Protein 4G92 (pdb70)

Solvent-accessible surface area: 15459 Å² total; per-residue (Å²): 156,81,143,185,27,19,93,116,0,70,130,16,5,68,95,19,96,75,34,49,84,127,25,89,106,96,20,205,50,137,87,221,56,92,118,124,82,96,73,106,82,173,57,53,103,33,134,191,87,92,113,20,156,72,35,198,85,102,137,94,199,100,131,45,34,10,50,39,0,28,62,69,25,0,17,108,5,0,135,126,19,17,56,173,80,22,125,28,20,144,86,0,65,32,9,0,10,49,0,0,2,7,0,0,12,1,0,1,10,42,2,2,37,64,5,83,128,84,192,75,141,54,2,42,0,104,11,0,19,106,1,0,62,40,2,6,0,44,0,2,6,81,8,2,122,84,1,6,52,26,66,111,168,101,69,97,50,20,8,36,77,36,16,152,53,97,15,99,94,87,2,43,80,41,5,103,127,10,45,106,71,2,90,46,124,144,32,76,54,181,131,39,57,1,50,54,67,46,0,94,89,2,0,92,17,22,124,60,4,100,121,18,27,63,22,0,7,11,1,0,1,34,1,0,32,8,0,0,19,1,0,0,38,3,0,27,45,26,0,100,104,96,197,74,124,37,0,61,114,73,2,0,34,31,1,18,91,98,6,79,4,4,33,4,2,52,55,32,18,144

Radius of gyration: 19.2 Å; Cα contacts (8 Å, |Δi|>4): 308; chains: 3; bounding box: 51×52×49 Å

Organism: Emericella nidulans (NCBI:txid162425)

Structure (mmCIF, N/CA/C/O backbone):
data_4G92
#
_entry.id   4G92
#
_cell.length_a   57.040
_cell.length_b   72.890
_cell.length_c   145.890
_cell.angle_alpha   90.00
_cell.angle_beta   90.00
_cell.angle_gamma   90.00
#
_symmetry.space_group_name_H-M   'P 21 21 21'
#
loop_
_entity.id
_entity.type
_entity.pdbx_description
1 polymer 'HAPB protein'
2 polymer 'Transcription factor HapC (Eurofung)'
3 polymer HapE
4 polymer DNA
5 polymer DNA
6 non-polymer 'SULFATE ION'
7 water water
#
loop_
_atom_site.group_PDB
_atom_site.id
_atom_site.type_symbol
_atom_site.label_atom_id
_atom_site.label_alt_id
_atom_site.label_comp_id
_atom_site.label_asym_id
_atom_site.label_entity_id
_atom_site.label_seq_id
_atom_site.pdbx_PDB_ins_code
_atom_site.Cartn_x
_atom_site.Cartn_y
_atom_site.Cartn_z
_atom_site.occupancy
_atom_site.B_iso_or_equiv
_atom_site.auth_seq_id
_atom_site.auth_comp_id
_atom_site.auth_asym_id
_atom_site.auth_atom_id
_atom_site.pdbx_PDB_model_num
ATOM 1 N N . SER A 1 3 ? 57.027 -56.236 -49.662 1.00 48.06 232 SER A N 1
ATOM 2 C CA . SER A 1 3 ? 56.914 -56.243 -48.171 1.00 47.08 232 SER A CA 1
ATOM 3 C C . SER A 1 3 ? 58.045 -57.027 -47.490 1.00 45.45 232 SER A C 1
ATOM 4 O O . SER A 1 3 ? 58.322 -58.178 -47.859 1.00 39.66 232 SER A O 1
ATOM 7 N N . PRO A 1 4 ? 58.696 -56.403 -46.484 1.00 43.61 233 PRO A N 1
ATOM 8 C CA . PRO A 1 4 ? 59.853 -56.997 -45.818 1.00 43.06 233 PRO A CA 1
ATOM 9 C C . PRO A 1 4 ? 59.460 -58.005 -44.736 1.00 37.94 233 PRO A C 1
ATOM 10 O O . PRO A 1 4 ? 58.355 -57.933 -44.182 1.00 37.62 233 PRO A O 1
ATOM 14 N N . LEU A 1 5 ? 60.360 -58.938 -44.449 1.00 34.01 234 LEU A N 1
ATOM 15 C CA . LEU A 1 5 ? 60.137 -59.907 -43.380 1.00 32.37 234 LEU A CA 1
ATOM 16 C C . LEU A 1 5 ? 60.351 -59.252 -42.019 1.00 31.14 234 LEU A C 1
ATOM 17 O O . LEU A 1 5 ? 59.564 -59.457 -41.091 1.00 30.02 234 LEU A O 1
ATOM 22 N N . TYR A 1 6 ? 61.419 -58.463 -41.908 1.00 31.49 235 TYR A N 1
ATOM 23 C CA . TYR A 1 6 ? 61.738 -57.777 -40.664 1.00 32.40 235 TYR A CA 1
ATOM 24 C C . TYR A 1 6 ? 61.476 -56.283 -40.779 1.00 32.78 235 TYR A C 1
ATOM 25 O O . TYR A 1 6 ? 61.918 -55.636 -41.730 1.00 32.83 235 TYR A O 1
ATOM 34 N N . VAL A 1 7 ? 60.724 -55.762 -39.816 1.00 30.21 236 VAL A N 1
ATOM 35 C CA . VAL A 1 7 ? 60.508 -54.321 -39.664 1.00 30.11 236 VAL A CA 1
ATOM 36 C C . VAL A 1 7 ? 61.070 -53.899 -38.308 1.00 28.43 236 VAL A C 1
ATOM 37 O O . VAL A 1 7 ? 61.586 -54.735 -37.564 1.00 27.62 236 VAL A O 1
ATOM 41 N N . ASN A 1 8 ? 60.981 -52.608 -38.000 1.00 26.58 237 ASN A N 1
ATOM 42 C CA . ASN A 1 8 ? 61.376 -52.074 -36.698 1.00 26.79 237 ASN A CA 1
ATOM 43 C C . ASN A 1 8 ? 61.079 -53.063 -35.570 1.00 26.98 237 ASN A C 1
ATOM 44 O O . ASN A 1 8 ? 59.919 -53.315 -35.250 1.00 25.54 237 ASN A O 1
ATOM 49 N N . ALA A 1 9 ? 62.132 -53.616 -34.970 1.00 27.52 238 ALA A N 1
ATOM 50 C CA . ALA A 1 9 ? 61.980 -54.655 -33.946 1.00 28.14 238 ALA A CA 1
ATOM 51 C C . ALA A 1 9 ? 61.148 -54.222 -32.736 1.00 27.71 238 ALA A C 1
ATOM 52 O O . ALA A 1 9 ? 60.486 -55.048 -32.107 1.00 28.64 238 ALA A O 1
ATOM 54 N N . LYS A 1 10 ? 61.168 -52.928 -32.428 1.00 26.86 239 LYS A N 1
ATOM 55 C CA . LYS A 1 10 ? 60.394 -52.382 -31.310 1.00 26.98 239 LYS A CA 1
ATOM 56 C C . LYS A 1 10 ? 58.902 -52.310 -31.623 1.00 25.55 239 LYS A C 1
ATOM 57 O O . LYS A 1 10 ? 58.073 -52.225 -30.717 1.00 26.65 239 LYS A O 1
ATOM 63 N N . GLN A 1 11 ? 58.569 -52.360 -32.912 1.00 25.23 240 GLN A N 1
ATOM 64 C CA . GLN A 1 11 ? 57.199 -52.134 -33.367 1.00 24.19 240 GLN A CA 1
ATOM 65 C C . GLN A 1 11 ? 56.482 -53.392 -33.874 1.00 24.67 240 GLN A C 1
ATOM 66 O O . GLN A 1 11 ? 55.263 -53.442 -33.865 1.00 25.57 240 GLN A O 1
ATOM 72 N N . PHE A 1 12 ? 57.246 -54.395 -34.301 1.00 24.82 241 PHE A N 1
ATOM 73 C CA . PHE A 1 12 ? 56.704 -55.539 -35.040 1.00 24.68 241 PHE A CA 1
ATOM 74 C C . PHE A 1 12 ? 55.507 -56.225 -34.379 1.00 24.22 241 PHE A C 1
ATOM 75 O O . PHE A 1 12 ? 54.474 -56.404 -35.028 1.00 23.56 241 PHE A O 1
ATOM 83 N N . HIS A 1 13 ? 55.641 -56.602 -33.107 1.00 23.71 242 HIS A N 1
ATOM 84 C CA . HIS A 1 13 ? 54.574 -57.351 -32.420 1.00 26.88 242 HIS A CA 1
ATOM 85 C C . HIS A 1 13 ? 53.319 -56.530 -32.297 1.00 25.58 242 HIS A C 1
ATOM 86 O O . HIS A 1 13 ? 52.212 -57.043 -32.470 1.00 23.89 242 HIS A O 1
ATOM 93 N N . ARG A 1 14 ? 53.484 -55.239 -32.016 1.00 24.88 243 ARG A N 1
ATOM 94 C CA . ARG A 1 14 ? 52.342 -54.329 -31.910 1.00 22.55 243 ARG A CA 1
ATOM 95 C C . ARG A 1 14 ? 51.688 -54.065 -33.276 1.00 21.50 243 ARG A C 1
ATOM 96 O O . ARG A 1 14 ? 50.464 -53.917 -33.361 1.00 22.21 243 ARG A O 1
ATOM 104 N N . ILE A 1 15 ? 52.497 -54.021 -34.337 1.00 20.16 244 ILE A N 1
ATOM 105 C CA . ILE A 1 15 ? 51.974 -53.923 -35.710 1.00 20.38 244 ILE A CA 1
ATOM 106 C C . ILE A 1 15 ? 51.038 -55.103 -36.027 1.00 21.16 244 ILE A C 1
ATOM 107 O O . ILE A 1 15 ? 49.936 -54.911 -36.555 1.00 21.72 244 ILE A O 1
ATOM 112 N N . LEU A 1 16 ? 51.471 -56.314 -35.693 1.00 21.84 245 LEU A N 1
ATOM 113 C CA . LEU A 1 16 ? 50.646 -57.506 -35.917 1.00 20.20 245 LEU A CA 1
ATOM 114 C C . LEU A 1 16 ? 49.342 -57.438 -35.123 1.00 21.05 245 LEU A C 1
ATOM 115 O O . LEU A 1 16 ? 48.267 -57.737 -35.658 1.00 22.76 245 LEU A O 1
ATOM 120 N N . LYS A 1 17 ? 49.440 -57.054 -33.851 1.00 20.17 246 LYS A N 1
ATOM 121 C CA . LYS A 1 17 ? 48.262 -56.933 -32.987 1.00 21.44 246 LYS A CA 1
ATOM 122 C C . LYS A 1 17 ? 47.298 -55.880 -33.537 1.00 21.90 246 LYS A C 1
ATOM 123 O O . LYS A 1 17 ? 46.083 -56.089 -33.548 1.00 22.11 246 LYS A O 1
ATOM 129 N N . ARG A 1 18 ? 47.845 -54.771 -34.033 1.00 21.76 247 ARG A N 1
ATOM 130 C CA . ARG A 1 18 ? 47.021 -53.719 -34.647 1.00 20.36 247 ARG A CA 1
ATOM 131 C C . ARG A 1 18 ? 46.362 -54.144 -35.970 1.00 20.06 247 ARG A C 1
ATOM 132 O O . ARG A 1 18 ? 45.238 -53.727 -36.271 1.00 21.11 247 ARG A O 1
ATOM 140 N N . ARG A 1 19 ? 47.051 -54.961 -36.763 1.00 19.99 248 ARG A N 1
ATOM 141 C CA . ARG A 1 19 ? 46.422 -55.534 -37.957 1.00 20.95 248 ARG A CA 1
ATOM 142 C C . ARG A 1 19 ? 45.119 -56.274 -37.615 1.00 20.92 248 ARG A C 1
ATOM 143 O O . ARG A 1 19 ? 44.093 -56.057 -38.262 1.00 23.37 248 ARG A O 1
ATOM 151 N N . VAL A 1 20 ? 45.156 -57.117 -36.585 1.00 20.70 249 VAL A N 1
ATOM 152 C CA . VAL A 1 20 ? 43.951 -57.831 -36.129 1.00 22.85 249 VAL A CA 1
ATOM 153 C C . VAL A 1 20 ? 42.871 -56.862 -35.632 1.00 22.94 249 VAL A C 1
ATOM 154 O O . VAL A 1 20 ? 41.692 -56.996 -36.003 1.00 22.38 249 VAL A O 1
ATOM 158 N N . ALA A 1 21 ? 43.270 -55.875 -34.826 1.00 21.80 250 ALA A N 1
ATOM 159 C CA . ALA A 1 21 ? 42.305 -54.932 -34.267 1.00 18.65 250 ALA A CA 1
ATOM 160 C C . ALA A 1 21 ? 41.648 -54.099 -35.354 1.00 20.44 250 ALA A C 1
ATOM 161 O O . ALA A 1 21 ? 40.445 -53.842 -35.289 1.00 21.52 250 ALA A O 1
ATOM 163 N N . ARG A 1 22 ? 42.429 -53.680 -36.354 1.00 20.58 251 ARG A N 1
ATOM 164 C CA . ARG A 1 22 ? 41.887 -52.882 -37.457 1.00 22.29 251 ARG A CA 1
ATOM 165 C C . ARG A 1 22 ? 40.905 -53.676 -38.309 1.00 22.31 251 ARG A C 1
ATOM 166 O O . ARG A 1 22 ? 39.869 -53.146 -38.696 1.00 22.44 251 ARG A O 1
ATOM 174 N N . GLN A 1 23 ? 41.229 -54.942 -38.581 1.00 21.61 252 GLN A N 1
ATOM 175 C CA . GLN A 1 23 ? 40.336 -55.836 -39.324 1.00 23.48 252 GLN A CA 1
ATOM 176 C C . GLN A 1 23 ? 39.017 -56.027 -38.572 1.00 21.53 252 GLN A C 1
ATOM 177 O O . GLN A 1 23 ? 37.938 -55.956 -39.165 1.00 22.90 252 GLN A O 1
ATOM 183 N N . LYS A 1 24 ? 39.107 -56.247 -37.262 1.00 19.92 253 LYS A N 1
ATOM 184 C CA . LYS A 1 24 ? 37.907 -56.421 -36.450 1.00 19.29 253 LYS A CA 1
ATOM 185 C C . LYS A 1 24 ? 37.073 -55.145 -36.408 1.00 18.82 253 LYS A C 1
ATOM 186 O O . LYS A 1 24 ? 35.851 -55.200 -36.513 1.00 19.10 253 LYS A O 1
ATOM 192 N N . LEU A 1 25 ? 37.727 -53.992 -36.283 1.00 18.43 254 LEU A N 1
ATOM 193 C CA . LEU A 1 25 ? 36.984 -52.738 -36.222 1.00 17.50 254 LEU A CA 1
ATOM 194 C C . LEU A 1 25 ? 36.272 -52.433 -37.541 1.00 19.32 254 LEU A C 1
ATOM 195 O O . LEU A 1 25 ? 35.128 -51.972 -37.532 1.00 20.68 254 LEU A O 1
ATOM 200 N N . GLU A 1 26 ? 36.938 -52.698 -38.667 1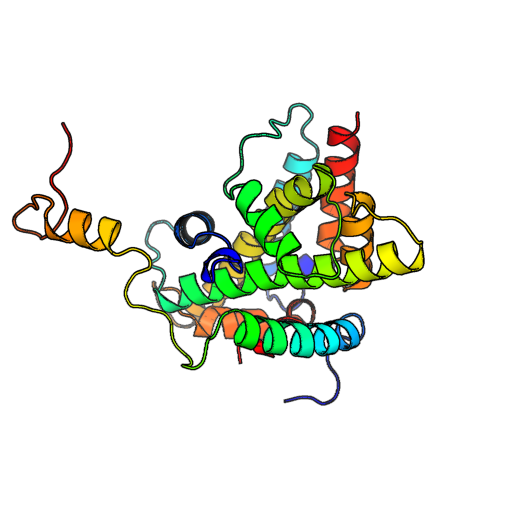.00 21.39 255 GLU A N 1
ATOM 201 C CA . GLU A 1 26 ? 36.304 -52.532 -39.978 1.00 23.02 255 GLU A CA 1
ATOM 202 C C . GLU A 1 26 ? 35.024 -53.357 -40.083 1.00 22.40 255 GLU A C 1
ATOM 203 O O . GLU A 1 26 ? 34.029 -52.900 -40.648 1.00 22.63 255 GLU A O 1
ATOM 209 N N . GLU A 1 27 ? 35.052 -54.571 -39.541 1.00 21.83 256 GLU A N 1
ATOM 210 C CA . GLU A 1 27 ? 33.880 -55.443 -39.562 1.00 22.35 256 GLU A CA 1
ATOM 211 C C . GLU A 1 27 ? 32.798 -54.942 -38.596 1.00 23.42 256 GLU A C 1
ATOM 212 O O . GLU A 1 27 ? 31.608 -54.973 -38.912 1.00 23.93 256 GLU A O 1
ATOM 218 N N . GLN A 1 28 ? 33.230 -54.472 -37.428 1.00 23.62 257 GLN A N 1
ATOM 219 C CA . GLN A 1 28 ? 32.331 -53.877 -36.445 1.00 21.00 257 GLN A CA 1
ATOM 220 C C . GLN A 1 28 ? 31.571 -52.688 -37.028 1.00 21.33 257 GLN A C 1
ATOM 221 O O . GLN A 1 28 ? 30.363 -52.539 -36.798 1.00 24.44 257 GLN A O 1
ATOM 227 N N . LEU A 1 29 ? 32.285 -51.856 -37.786 1.00 22.86 258 LEU A N 1
ATOM 228 C CA . LEU A 1 29 ? 31.721 -50.639 -38.383 1.00 23.67 258 LEU A CA 1
ATOM 229 C C . LEU A 1 29 ? 30.989 -50.887 -39.706 1.00 25.85 258 LEU A C 1
ATOM 230 O O . LEU A 1 29 ? 30.489 -49.942 -40.320 1.00 28.87 258 LEU A O 1
ATOM 235 N N . ARG A 1 30 ? 30.930 -52.154 -40.126 1.00 24.18 259 ARG A N 1
ATOM 236 C CA . ARG A 1 30 ? 30.300 -52.569 -41.389 1.00 30.47 259 ARG A CA 1
ATOM 237 C C . ARG A 1 30 ? 30.916 -51.856 -42.596 1.00 30.63 259 ARG A C 1
ATOM 238 O O . ARG A 1 30 ? 30.200 -51.379 -43.480 1.00 33.09 259 ARG A O 1
ATOM 246 N N . LEU A 1 31 ? 32.244 -51.780 -42.616 1.00 31.96 260 LEU A N 1
ATOM 247 C CA . LEU A 1 31 ? 32.960 -51.140 -43.713 1.00 38.78 260 LEU A CA 1
ATOM 248 C C . LEU A 1 31 ? 33.443 -52.209 -44.688 1.00 45.64 260 LEU A C 1
ATOM 249 O O . LEU A 1 31 ? 34.153 -53.143 -44.307 1.00 46.43 260 LEU A O 1
ATOM 254 N N . THR A 1 32 ? 33.024 -52.073 -45.941 1.00 58.28 261 THR A N 1
ATOM 255 C CA . THR A 1 32 ? 33.247 -53.106 -46.953 1.00 67.81 261 THR A CA 1
ATOM 256 C C . THR A 1 32 ? 34.044 -52.586 -48.153 1.00 80.03 261 THR A C 1
ATOM 257 O O . THR A 1 32 ? 35.003 -53.228 -48.591 1.00 83.95 261 THR A O 1
ATOM 261 N N . SER A 1 33 ? 33.645 -51.424 -48.671 1.00 87.62 262 SER A N 1
ATOM 262 C CA . SER A 1 33 ? 34.354 -50.769 -49.769 1.00 89.94 262 SER A CA 1
ATOM 263 C C . SER A 1 33 ? 35.668 -50.173 -49.263 1.00 101.62 262 SER A C 1
ATOM 264 O O . SER A 1 33 ? 35.812 -49.890 -48.066 1.00 106.77 262 SER A O 1
ATOM 267 N N . LYS A 1 34 ? 36.620 -49.987 -50.177 1.00 112.91 263 LYS A N 1
ATOM 268 C CA . LYS A 1 34 ? 37.922 -49.415 -49.833 1.00 118.85 263 LYS A CA 1
ATOM 269 C C . LYS A 1 34 ? 37.958 -47.911 -50.145 1.00 116.41 263 LYS A C 1
ATOM 270 O O . LYS A 1 34 ? 38.926 -47.402 -50.720 1.00 119.51 263 LYS A O 1
ATOM 276 N N . GLY A 1 35 ? 36.895 -47.211 -49.752 1.00 100.00 264 GLY A N 1
ATOM 277 C CA . GLY A 1 35 ? 36.758 -45.780 -50.015 1.00 77.54 264 GLY A CA 1
ATOM 278 C C . GLY A 1 35 ? 35.788 -45.072 -49.086 1.00 68.03 264 GLY A C 1
ATOM 279 O O . GLY A 1 35 ? 34.839 -45.675 -48.575 1.00 75.83 264 GLY A O 1
ATOM 280 N N . ARG A 1 36 ? 36.033 -43.781 -48.877 1.00 51.54 265 ARG A N 1
ATOM 281 C CA . ARG A 1 36 ? 35.211 -42.945 -48.006 1.00 40.14 265 ARG A CA 1
ATOM 282 C C . ARG A 1 36 ? 33.949 -42.477 -48.723 1.00 38.27 265 ARG A C 1
ATOM 283 O O . ARG A 1 36 ? 33.894 -42.469 -49.955 1.00 36.00 265 ARG A O 1
ATOM 291 N N . LYS A 1 37 ? 32.950 -42.063 -47.944 1.00 36.58 266 LYS A N 1
ATOM 292 C CA . LYS A 1 37 ? 31.733 -41.443 -48.480 1.00 38.86 266 LYS A CA 1
ATOM 293 C C . LYS A 1 37 ? 32.049 -40.058 -49.074 1.00 36.13 266 LYS A C 1
ATOM 294 O O . LYS A 1 37 ? 33.053 -39.443 -48.703 1.00 32.96 266 LYS A O 1
ATOM 300 N N . PRO A 1 38 ? 31.190 -39.553 -49.987 1.00 34.28 267 PRO A N 1
ATOM 301 C CA . PRO A 1 38 ? 31.399 -38.185 -50.471 1.00 32.65 267 PRO A CA 1
ATOM 302 C C . PRO A 1 38 ? 31.272 -37.142 -49.352 1.00 31.27 267 PRO A C 1
ATOM 303 O O . PRO A 1 38 ? 31.944 -36.113 -49.394 1.00 33.47 267 PRO A O 1
ATOM 307 N N . TYR A 1 39 ? 30.414 -37.417 -48.374 1.00 29.90 268 TYR A N 1
ATOM 308 C CA . TYR A 1 39 ? 30.226 -36.556 -47.201 1.00 29.58 268 TYR A CA 1
ATOM 309 C C . TYR A 1 39 ? 29.713 -37.391 -46.033 1.00 29.00 268 TYR A C 1
ATOM 310 O O . TYR A 1 39 ? 29.128 -38.455 -46.241 1.00 31.55 268 TYR A O 1
ATOM 319 N N . LEU A 1 40 ? 29.928 -36.894 -44.816 1.00 27.83 269 LEU A N 1
ATOM 320 C CA . LEU A 1 40 ? 29.528 -37.593 -43.594 1.00 26.17 269 LEU A CA 1
ATOM 321 C C . LEU A 1 40 ? 28.047 -37.467 -43.252 1.00 28.39 269 LEU A C 1
ATOM 322 O O . LEU A 1 40 ? 27.418 -38.448 -42.855 1.00 28.62 269 LEU A O 1
ATOM 327 N N . HIS A 1 41 ? 27.497 -36.261 -43.406 1.00 27.86 270 HIS A N 1
ATOM 328 C CA . HIS A 1 41 ? 26.193 -35.938 -42.838 1.00 28.65 270 HIS A CA 1
ATOM 329 C C . HIS A 1 41 ? 25.224 -35.366 -43.831 1.00 28.88 270 HIS A C 1
ATOM 330 O O . HIS A 1 41 ? 25.492 -34.348 -44.471 1.00 26.22 270 HIS A O 1
ATOM 337 N N . GLU A 1 42 ? 24.076 -36.027 -43.954 1.00 30.68 271 GLU A N 1
ATOM 338 C CA . GLU A 1 42 ? 23.016 -35.580 -44.841 1.00 33.50 271 GLU A CA 1
ATOM 339 C C . GLU A 1 42 ? 22.608 -34.127 -44.569 1.00 30.78 271 GLU A C 1
ATOM 340 O O . GLU A 1 42 ? 22.467 -33.338 -45.504 1.00 30.71 271 GLU A O 1
ATOM 346 N N . SER A 1 43 ? 22.445 -33.773 -43.297 1.00 28.08 272 SER A N 1
ATOM 347 C CA . SER A 1 43 ? 22.025 -32.421 -42.932 1.00 28.88 272 SER A CA 1
ATOM 348 C C . SER A 1 43 ? 23.071 -31.367 -43.308 1.00 26.10 272 SER A C 1
ATOM 349 O O . SER A 1 43 ? 22.712 -30.248 -43.664 1.00 24.97 272 SER A O 1
ATOM 352 N N . ARG A 1 44 ? 24.356 -31.723 -43.229 1.00 25.03 273 ARG A N 1
ATOM 353 C CA . ARG A 1 44 ? 25.427 -30.761 -43.543 1.00 22.88 273 ARG A CA 1
ATOM 354 C C . ARG A 1 44 ? 25.612 -30.612 -45.047 1.00 21.92 273 ARG A C 1
ATOM 355 O O . ARG A 1 44 ? 25.947 -29.527 -45.535 1.00 22.85 273 ARG A O 1
ATOM 363 N N . HIS A 1 45 ? 25.389 -31.709 -45.77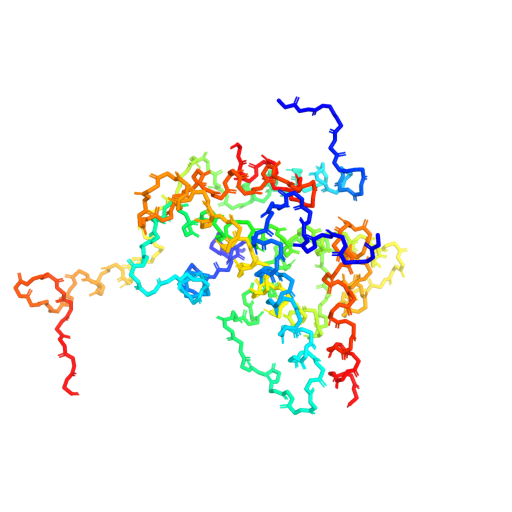1 1.00 22.42 274 HIS A N 1
ATOM 364 C CA . HIS A 1 45 ? 25.315 -31.693 -47.231 1.00 23.38 274 HIS A CA 1
ATOM 365 C C . HIS A 1 45 ? 24.196 -30.791 -47.686 1.00 25.47 274 HIS A C 1
ATOM 366 O O . HIS A 1 45 ? 24.397 -29.923 -48.544 1.00 26.89 274 HIS A O 1
ATOM 373 N N . ASN A 1 46 ? 23.014 -30.972 -47.098 1.00 27.41 275 ASN A N 1
ATOM 374 C CA . ASN A 1 46 ? 21.837 -30.166 -47.447 1.00 30.23 275 ASN A CA 1
ATOM 375 C C . ASN A 1 46 ? 22.042 -28.673 -47.214 1.00 28.62 275 ASN A C 1
ATOM 376 O O . ASN A 1 46 ? 21.667 -27.855 -48.053 1.00 30.19 275 ASN A O 1
ATOM 381 N N . HIS A 1 47 ? 22.642 -28.337 -46.072 1.00 26.94 276 HIS A N 1
ATOM 382 C CA . HIS A 1 47 ? 22.995 -26.959 -45.730 1.00 24.72 276 HIS A CA 1
ATOM 383 C C . HIS A 1 47 ? 23.904 -26.358 -46.779 1.00 24.39 276 HIS A C 1
ATOM 384 O O . HIS A 1 47 ? 23.635 -25.271 -47.294 1.00 24.36 276 HIS A O 1
ATOM 391 N N . ALA A 1 48 ? 24.961 -27.086 -47.134 1.00 22.14 277 ALA A N 1
ATOM 392 C CA . ALA A 1 48 ? 25.921 -26.642 -48.143 1.00 22.35 277 ALA A CA 1
ATOM 393 C C . ALA A 1 48 ? 25.286 -26.485 -49.528 1.00 23.96 277 ALA A C 1
ATOM 394 O O . ALA A 1 48 ? 25.648 -25.578 -50.268 1.00 25.63 277 ALA A O 1
ATOM 396 N N . MET A 1 49 ? 24.330 -27.357 -49.855 1.00 26.52 278 MET A N 1
ATOM 397 C CA . MET A 1 49 ? 23.590 -27.286 -51.124 1.00 28.41 278 MET A CA 1
ATOM 398 C C . MET A 1 49 ? 22.606 -26.109 -51.192 1.00 30.70 278 MET A C 1
ATOM 399 O O . MET A 1 49 ? 22.428 -25.508 -52.246 1.00 33.30 278 MET A O 1
ATOM 404 N N . ARG A 1 50 ? 21.973 -25.808 -50.061 1.00 30.11 279 ARG A N 1
ATOM 405 C CA . ARG A 1 50 ? 20.949 -24.763 -49.923 1.00 32.84 279 ARG A CA 1
ATOM 406 C C . ARG A 1 50 ? 21.525 -23.338 -49.863 1.00 30.61 279 ARG A C 1
ATOM 407 O O . ARG A 1 50 ? 20.926 -22.402 -50.389 1.00 32.23 279 ARG A O 1
ATOM 415 N N . ARG A 1 51 ? 22.674 -23.194 -49.203 1.00 30.38 280 ARG A N 1
ATOM 416 C CA . ARG A 1 51 ? 23.303 -21.901 -48.871 1.00 30.45 280 ARG A CA 1
ATOM 417 C C . ARG A 1 51 ? 23.526 -20.992 -50.059 1.00 30.34 280 ARG A C 1
ATOM 418 O O . ARG A 1 51 ? 24.031 -21.453 -51.080 1.00 32.41 280 ARG A O 1
ATOM 426 N N . PRO A 1 52 ? 23.215 -19.683 -49.915 1.00 29.24 281 PRO A N 1
ATOM 427 C CA . PRO A 1 52 ? 23.494 -18.778 -51.028 1.00 29.91 281 PRO A CA 1
ATOM 428 C C . PRO A 1 52 ? 24.989 -18.639 -51.312 1.00 29.16 281 PRO A C 1
ATOM 429 O O . PRO A 1 52 ? 25.813 -18.589 -50.385 1.00 28.01 281 PRO A O 1
ATOM 433 N N . ARG A 1 53 ? 25.321 -18.605 -52.599 1.00 28.99 282 ARG A N 1
ATOM 434 C CA . ARG A 1 53 ? 26.695 -18.460 -53.058 1.00 31.23 282 ARG A CA 1
ATOM 435 C C . ARG A 1 53 ? 26.842 -17.212 -53.922 1.00 34.77 282 ARG A C 1
ATOM 436 O O . ARG A 1 53 ? 25.859 -16.707 -54.462 1.00 37.05 282 ARG A O 1
ATOM 444 N N . GLY A 1 54 ? 28.072 -16.723 -54.054 1.00 34.57 283 GLY A N 1
ATOM 445 C CA . GLY A 1 54 ? 28.390 -15.690 -55.039 1.00 37.05 283 GLY A CA 1
ATOM 446 C C . GLY A 1 54 ? 28.543 -16.304 -56.425 1.00 41.50 283 GLY A C 1
ATOM 447 O O . GLY A 1 54 ? 28.432 -17.527 -56.581 1.00 36.82 283 GLY A O 1
ATOM 448 N N . PRO A 1 55 ? 28.804 -15.465 -57.446 1.00 45.85 284 PRO A N 1
ATOM 449 C CA . PRO A 1 55 ? 28.938 -15.959 -58.826 1.00 45.51 284 PRO A CA 1
ATOM 450 C C . PRO A 1 55 ? 30.127 -16.909 -59.017 1.00 42.83 284 PRO A C 1
ATOM 451 O O . PRO A 1 55 ? 30.139 -17.699 -59.964 1.00 43.75 284 PRO A O 1
ATOM 455 N N . GLY A 1 56 ? 31.107 -16.829 -58.118 1.00 38.16 285 GLY A N 1
ATOM 456 C CA . GLY A 1 56 ? 32.279 -17.704 -58.152 1.00 36.86 285 GLY A CA 1
ATOM 457 C C . GLY A 1 56 ? 32.143 -18.968 -57.315 1.00 38.17 285 GLY A C 1
ATOM 458 O O . GLY A 1 56 ? 33.132 -19.657 -57.057 1.00 36.30 285 GLY A O 1
ATOM 459 N N . GLY A 1 57 ? 30.919 -19.270 -56.885 1.00 36.59 286 GLY A N 1
ATOM 460 C CA . GLY A 1 57 ? 30.623 -20.517 -56.171 1.00 32.18 286 GLY A CA 1
ATOM 461 C C . GLY A 1 57 ? 30.929 -20.521 -54.682 1.00 30.65 286 GLY A C 1
ATOM 462 O O . GLY A 1 57 ? 30.587 -21.480 -53.982 1.00 28.92 286 GLY A O 1
ATOM 463 N N . ARG A 1 58 ? 31.581 -19.464 -54.194 1.00 29.96 287 ARG A N 1
ATOM 464 C CA . ARG A 1 58 ? 31.893 -19.350 -52.765 1.00 28.64 287 ARG A CA 1
ATOM 465 C C . ARG A 1 58 ? 30.637 -19.028 -51.981 1.00 29.44 287 ARG A C 1
ATOM 466 O O . ARG A 1 58 ? 29.744 -18.343 -52.488 1.00 29.20 287 ARG A O 1
ATOM 474 N N . PHE A 1 59 ? 30.572 -19.501 -50.739 1.00 26.02 288 PHE A N 1
ATOM 475 C CA . PHE A 1 59 ? 29.541 -19.034 -49.821 1.00 24.26 288 PHE A CA 1
ATOM 476 C C . PHE A 1 59 ? 29.684 -17.521 -49.661 1.00 25.57 288 PHE A C 1
ATOM 477 O O . PHE A 1 59 ? 30.803 -17.004 -49.598 1.00 26.97 288 PHE A O 1
ATOM 485 N N . LEU A 1 60 ? 28.557 -16.813 -49.627 1.00 27.62 289 LEU A N 1
ATOM 486 C CA . LEU A 1 60 ? 28.576 -15.353 -49.568 1.00 29.23 289 LEU A CA 1
ATOM 487 C C . LEU A 1 60 ? 29.374 -14.865 -48.375 1.00 27.01 289 LEU A C 1
ATOM 488 O O . LEU A 1 60 ? 29.291 -15.437 -47.288 1.00 27.61 289 LEU A O 1
ATOM 493 N N . THR A 1 61 ? 30.155 -13.811 -48.588 1.00 29.00 290 THR A N 1
ATOM 494 C CA . THR A 1 61 ? 30.957 -13.223 -47.524 1.00 30.47 290 THR A CA 1
ATOM 495 C C . THR A 1 61 ? 30.054 -12.614 -46.455 1.00 30.09 290 THR A C 1
ATOM 496 O O . THR A 1 61 ? 28.990 -12.063 -46.768 1.00 34.54 290 THR A O 1
ATOM 500 N N . ALA A 1 62 ? 30.472 -12.742 -45.198 1.00 30.77 291 ALA A N 1
ATOM 501 C CA . ALA A 1 62 ? 29.741 -12.165 -44.072 1.00 36.47 291 ALA A CA 1
ATOM 502 C C . ALA A 1 62 ? 30.286 -10.779 -43.754 1.00 43.57 291 ALA A C 1
ATOM 503 O O . ALA A 1 62 ? 31.500 -10.595 -43.620 1.00 44.95 291 ALA A O 1
ATOM 505 N N . ASP A 1 63 ? 29.376 -9.813 -43.640 1.00 48.53 292 ASP A N 1
ATOM 506 C CA . ASP A 1 63 ? 29.722 -8.424 -43.349 1.00 56.06 292 ASP A CA 1
ATOM 507 C C . ASP A 1 63 ? 30.314 -8.254 -41.946 1.00 56.59 292 ASP A C 1
ATOM 508 O O . ASP A 1 63 ? 30.004 -9.017 -41.030 1.00 55.55 292 ASP A O 1
ATOM 513 N N . MET B 2 1 ? 29.636 -47.472 -31.917 1.00 29.17 41 MET B N 1
ATOM 514 C CA . MET B 2 1 ? 30.673 -46.483 -32.342 1.00 26.68 41 MET B CA 1
ATOM 515 C C . MET B 2 1 ? 30.371 -45.987 -33.749 1.00 26.29 41 MET B C 1
ATOM 516 O O . MET B 2 1 ? 29.979 -46.767 -34.612 1.00 25.92 41 MET B O 1
ATOM 521 N N . LYS B 2 2 ? 30.552 -44.687 -33.968 1.00 26.18 42 LYS B N 1
ATOM 522 C CA . LYS B 2 2 ? 30.391 -44.091 -35.296 1.00 26.51 42 LYS B CA 1
ATOM 523 C C . LYS B 2 2 ? 31.699 -44.226 -36.072 1.00 24.00 42 LYS B C 1
ATOM 524 O O . LYS B 2 2 ? 32.779 -44.099 -35.495 1.00 22.98 42 LYS B O 1
ATOM 530 N N . GLU B 2 3 ? 31.606 -44.466 -37.377 1.00 23.64 43 GLU B N 1
ATOM 531 C CA . GLU B 2 3 ? 32.795 -44.794 -38.166 1.00 25.85 43 GLU B CA 1
ATOM 532 C C . GLU B 2 3 ? 33.833 -43.663 -38.232 1.00 24.52 43 GLU B C 1
ATOM 533 O O . GLU B 2 3 ? 35.040 -43.933 -38.274 1.00 24.59 43 GLU B O 1
ATOM 539 N N . GLN B 2 4 ? 33.365 -42.413 -38.222 1.00 24.72 44 GLN B N 1
ATOM 540 C CA . GLN B 2 4 ? 34.258 -41.245 -38.250 1.00 23.58 44 GLN B CA 1
ATOM 541 C C . GLN B 2 4 ? 35.081 -41.104 -36.967 1.00 22.26 44 GLN B C 1
ATOM 542 O O . GLN B 2 4 ? 36.106 -40.404 -36.942 1.00 23.74 44 GLN B O 1
ATOM 548 N N . ASP B 2 5 ? 34.638 -41.770 -35.903 1.00 21.22 45 ASP B N 1
ATOM 549 C CA . ASP B 2 5 ? 35.292 -41.648 -34.602 1.00 21.44 45 ASP B CA 1
ATOM 550 C C . ASP B 2 5 ? 36.620 -42.397 -34.491 1.00 19.65 45 ASP B C 1
ATOM 551 O O . ASP B 2 5 ? 37.339 -42.248 -33.500 1.00 23.90 45 ASP B O 1
ATOM 556 N N . ARG B 2 6 ? 36.959 -43.188 -35.505 1.00 20.26 46 ARG B N 1
ATOM 557 C CA . ARG B 2 6 ? 38.252 -43.860 -35.505 1.00 20.96 46 ARG B CA 1
ATOM 558 C C . ARG B 2 6 ? 39.356 -42.891 -35.918 1.00 20.22 46 ARG B C 1
ATOM 559 O O . ARG B 2 6 ? 40.538 -43.199 -35.764 1.00 19.32 46 ARG B O 1
ATOM 567 N N . TRP B 2 7 ? 38.949 -41.716 -36.410 1.00 18.39 47 TRP B N 1
ATOM 568 C CA . TRP B 2 7 ? 39.879 -40.676 -36.857 1.00 17.17 47 TRP B CA 1
ATOM 569 C C . TRP B 2 7 ? 39.667 -39.351 -36.191 1.00 16.92 47 TRP B C 1
ATOM 570 O O . TRP B 2 7 ? 38.536 -38.972 -35.847 1.00 19.33 47 TRP B O 1
ATOM 581 N N . LEU B 2 8 ? 40.754 -38.600 -36.041 1.00 16.98 48 LEU B N 1
ATOM 582 C CA . LEU B 2 8 ? 40.654 -37.184 -35.670 1.00 16.85 48 LEU B CA 1
ATOM 583 C C . LEU B 2 8 ? 39.987 -36.409 -36.811 1.00 16.28 48 LEU B C 1
ATOM 584 O O . LEU B 2 8 ? 40.066 -36.844 -37.965 1.00 16.62 48 LEU B O 1
ATOM 589 N N . PRO B 2 9 ? 39.304 -35.278 -36.502 1.00 16.80 49 PRO B N 1
ATOM 590 C CA . PRO B 2 9 ? 38.605 -34.547 -37.575 1.00 15.97 49 PRO B CA 1
ATOM 591 C C . PRO B 2 9 ? 39.578 -33.992 -38.619 1.00 15.91 49 PRO B C 1
ATOM 592 O O . PRO B 2 9 ? 40.633 -33.433 -38.258 1.00 15.82 49 PRO B O 1
ATOM 596 N N . ILE B 2 10 ? 39.248 -34.173 -39.899 1.00 14.82 50 ILE B N 1
ATOM 597 C CA . ILE B 2 10 ? 40.187 -33.822 -40.972 1.00 16.23 50 ILE B CA 1
ATOM 598 C C . ILE B 2 10 ? 40.549 -32.324 -41.019 1.00 15.20 50 ILE B C 1
ATOM 599 O O . ILE B 2 10 ? 41.705 -31.973 -41.298 1.00 15.95 50 ILE B O 1
ATOM 604 N N . ALA B 2 11 ? 39.584 -31.445 -40.731 1.00 16.01 51 ALA B N 1
ATOM 605 C CA . ALA B 2 11 ? 39.859 -30.003 -40.763 1.00 16.38 51 ALA B CA 1
ATOM 606 C C . ALA B 2 11 ? 40.969 -29.631 -39.780 1.00 15.44 51 ALA B C 1
ATOM 607 O O . ALA B 2 11 ? 41.866 -28.860 -40.122 1.00 15.80 51 ALA B O 1
ATOM 609 N N . ASN B 2 12 ? 40.914 -30.184 -38.566 1.00 15.48 52 ASN B N 1
ATOM 610 C CA . ASN B 2 12 ? 41.950 -29.896 -37.564 1.00 16.27 52 ASN B CA 1
ATOM 611 C C . ASN B 2 12 ? 43.327 -30.401 -37.994 1.00 15.55 52 ASN B C 1
ATOM 612 O O . ASN B 2 12 ? 44.338 -29.705 -37.839 1.00 16.57 52 ASN B O 1
ATOM 617 N N . VAL B 2 13 ? 43.348 -31.605 -38.549 1.00 16.12 53 VAL B N 1
ATOM 618 C CA . VAL B 2 13 ? 44.577 -32.210 -39.073 1.00 16.26 53 VAL B CA 1
ATOM 619 C C . VAL B 2 13 ? 45.150 -31.352 -40.213 1.00 17.79 53 VAL B C 1
ATOM 620 O O . VAL B 2 13 ? 46.329 -31.004 -40.203 1.00 18.07 53 VAL B O 1
ATOM 624 N N . ALA B 2 14 ? 44.306 -30.983 -41.174 1.00 18.15 54 ALA B N 1
ATOM 625 C CA . ALA B 2 14 ? 44.748 -30.186 -42.314 1.00 20.37 54 ALA B CA 1
ATOM 626 C C . ALA B 2 14 ? 45.256 -28.798 -41.907 1.00 19.06 54 ALA B C 1
ATOM 627 O O . ALA B 2 14 ? 46.139 -28.238 -42.571 1.00 19.71 54 ALA B O 1
ATOM 629 N N . ARG B 2 15 ? 44.702 -28.253 -40.823 1.00 18.25 55 ARG B N 1
ATOM 630 C CA . ARG B 2 15 ? 45.099 -26.922 -40.337 1.00 16.79 55 ARG B CA 1
ATOM 631 C C . ARG B 2 15 ? 46.511 -26.969 -39.766 1.00 17.25 55 ARG B C 1
ATOM 632 O O . ARG B 2 15 ? 47.305 -26.049 -39.990 1.00 18.41 55 ARG B O 1
ATOM 640 N N . ILE B 2 16 ? 46.812 -28.034 -39.024 1.00 16.04 56 ILE B N 1
ATOM 641 C CA . ILE B 2 16 ? 48.166 -28.242 -38.493 1.00 16.61 56 ILE B CA 1
ATOM 642 C C . ILE B 2 16 ? 49.140 -28.424 -39.659 1.00 16.74 56 ILE B C 1
ATOM 643 O O . ILE B 2 16 ? 50.253 -27.873 -39.644 1.00 18.15 56 ILE B O 1
ATOM 648 N N . MET B 2 17 ? 48.710 -29.161 -40.682 1.00 16.25 57 MET B N 1
ATOM 649 C CA . MET B 2 17 ? 49.532 -29.356 -41.888 1.00 17.98 57 MET B CA 1
ATOM 650 C C . MET B 2 17 ? 49.858 -28.028 -42.578 1.00 18.86 57 MET B C 1
ATOM 651 O O . MET B 2 17 ? 50.996 -27.784 -42.957 1.00 21.05 57 MET B O 1
ATOM 656 N N . LYS B 2 18 ? 48.835 -27.195 -42.757 1.00 19.28 58 LYS B N 1
ATOM 657 C CA . LYS B 2 18 ? 48.970 -25.882 -43.394 1.00 20.60 58 LYS B CA 1
ATOM 658 C C . LYS B 2 18 ? 50.001 -25.000 -42.662 1.00 21.90 58 LYS B C 1
ATOM 659 O O . LYS B 2 18 ? 50.814 -24.330 -43.299 1.00 23.73 58 LYS B O 1
ATOM 665 N N . LEU B 2 19 ? 49.994 -25.040 -41.329 1.00 21.53 59 LEU B N 1
ATOM 666 C CA . LEU B 2 19 ? 50.954 -24.273 -40.522 1.00 22.70 59 LEU B CA 1
ATOM 667 C C . LEU B 2 19 ? 52.403 -24.761 -40.674 1.00 25.79 59 LEU B C 1
ATOM 668 O O . LEU B 2 19 ? 53.351 -23.999 -40.447 1.00 25.83 59 LEU B O 1
ATOM 673 N N . ALA B 2 20 ? 52.561 -26.024 -41.065 1.00 24.50 60 ALA B N 1
ATOM 674 C CA . ALA B 2 20 ? 53.880 -26.642 -41.226 1.00 25.26 60 ALA B CA 1
ATOM 675 C C . ALA B 2 20 ? 54.511 -26.362 -42.594 1.00 26.37 60 ALA B C 1
ATOM 676 O O . ALA B 2 20 ? 55.675 -26.692 -42.822 1.00 31.13 60 ALA B O 1
ATOM 678 N N . LEU B 2 21 ? 53.736 -25.757 -43.489 1.00 24.06 61 LEU B N 1
ATOM 679 C CA . LEU B 2 21 ? 54.129 -25.533 -44.885 1.00 26.15 61 LEU B CA 1
ATOM 680 C C . LEU B 2 21 ? 54.232 -24.041 -45.210 1.00 29.83 61 LEU B C 1
ATOM 681 O O . LEU B 2 21 ? 53.698 -23.215 -44.462 1.00 33.48 61 LEU B O 1
ATOM 686 N N . PRO B 2 22 ? 54.916 -23.684 -46.323 1.00 32.84 62 PRO B N 1
ATOM 687 C CA . PRO B 2 22 ? 54.928 -22.284 -46.794 1.00 35.66 62 PRO B CA 1
ATOM 688 C C . PRO B 2 22 ? 53.531 -21.775 -47.155 1.00 35.57 62 PRO B C 1
ATOM 689 O O . PRO B 2 22 ? 52.669 -22.571 -47.520 1.00 32.95 62 PRO B O 1
ATOM 693 N N . GLU B 2 23 ? 53.314 -20.461 -47.078 1.00 38.42 63 GLU B N 1
ATOM 694 C CA . GLU B 2 23 ? 51.968 -19.907 -47.281 1.00 42.49 63 GLU B CA 1
ATOM 695 C C . GLU B 2 23 ? 51.404 -20.174 -48.683 1.00 40.23 63 GLU B C 1
ATOM 696 O O . GLU B 2 23 ? 50.186 -20.253 -48.867 1.00 49.20 63 GLU B O 1
ATOM 702 N N . ASN B 2 24 ? 52.294 -20.322 -49.658 1.00 37.72 64 ASN B N 1
ATOM 703 C CA . ASN B 2 24 ? 51.898 -20.575 -51.041 1.00 48.90 64 ASN B CA 1
ATOM 704 C C . ASN B 2 24 ? 51.604 -22.051 -51.341 1.00 43.05 64 ASN B C 1
ATOM 705 O O . ASN B 2 24 ? 51.101 -22.382 -52.421 1.00 41.61 64 ASN B O 1
ATOM 710 N N . ALA B 2 25 ? 51.918 -22.930 -50.389 1.00 34.08 65 ALA B N 1
ATOM 711 C CA . ALA B 2 25 ? 51.763 -24.371 -50.581 1.00 30.28 65 ALA B CA 1
ATOM 712 C C . ALA B 2 25 ? 50.296 -24.786 -50.652 1.00 29.73 65 ALA B C 1
ATOM 713 O O . ALA B 2 25 ? 49.429 -24.140 -50.069 1.00 31.45 65 ALA B O 1
ATOM 715 N N . LYS B 2 26 ? 50.030 -25.855 -51.394 1.00 28.60 66 LYS B N 1
ATOM 716 C CA . LYS B 2 26 ? 48.706 -26.464 -51.439 1.00 27.24 66 LYS B CA 1
ATOM 717 C C . LYS B 2 26 ? 48.826 -27.903 -50.940 1.00 24.65 66 LYS B C 1
ATOM 718 O O . LYS B 2 26 ? 49.909 -28.478 -50.958 1.00 23.84 66 LYS B O 1
ATOM 724 N N . ILE B 2 27 ? 47.721 -28.470 -50.466 1.00 24.62 67 ILE B N 1
ATOM 725 C CA . ILE B 2 27 ? 47.728 -29.839 -49.960 1.00 23.99 67 ILE B CA 1
ATOM 726 C C . ILE B 2 27 ? 46.626 -30.614 -50.660 1.00 24.85 67 ILE B C 1
ATOM 727 O O . ILE B 2 27 ? 45.469 -30.210 -50.615 1.00 26.48 67 ILE B O 1
ATOM 732 N N . ALA B 2 28 ? 46.988 -31.720 -51.308 1.00 24.54 68 ALA B N 1
ATOM 733 C CA . ALA B 2 28 ? 46.005 -32.584 -51.964 1.00 25.15 68 ALA B CA 1
ATOM 734 C C . ALA B 2 28 ? 45.044 -33.170 -50.943 1.00 23.45 68 ALA B C 1
ATOM 735 O O . ALA B 2 28 ? 45.441 -33.469 -49.811 1.00 23.07 68 ALA B O 1
ATOM 737 N N . LYS B 2 29 ? 43.784 -33.334 -51.340 1.00 23.57 69 LYS B N 1
ATOM 738 C CA . LYS B 2 29 ? 42.794 -33.995 -50.481 1.00 23.53 69 LYS B CA 1
ATOM 739 C C . LYS B 2 29 ? 43.310 -35.351 -49.985 1.00 22.88 69 LYS B C 1
ATOM 740 O O . LYS B 2 29 ? 43.198 -35.668 -48.801 1.00 22.13 69 LYS B O 1
ATOM 746 N N . GLU B 2 30 ? 43.893 -36.134 -50.888 1.00 23.56 70 GLU B N 1
ATOM 747 C CA . GLU B 2 30 ? 44.442 -37.454 -50.537 1.00 23.46 70 GLU B CA 1
ATOM 748 C C . GLU B 2 30 ? 45.532 -37.374 -49.471 1.00 22.70 70 GLU B C 1
ATOM 749 O O . GLU B 2 30 ? 45.696 -38.307 -48.678 1.00 22.59 70 GLU B O 1
ATOM 755 N N . ALA B 2 31 ? 46.285 -36.272 -49.477 1.00 21.92 71 ALA B N 1
ATOM 756 C CA . ALA B 2 31 ? 47.362 -36.058 -48.503 1.00 20.62 71 ALA B CA 1
ATOM 757 C C . ALA B 2 31 ? 46.788 -35.742 -47.126 1.00 20.28 71 ALA B C 1
ATOM 758 O O . ALA B 2 31 ? 47.300 -36.235 -46.112 1.00 20.13 71 ALA B O 1
ATOM 760 N N . LYS B 2 32 ? 45.724 -34.929 -47.089 1.00 19.07 72 LYS B N 1
ATOM 761 C CA . LYS B 2 32 ? 45.010 -34.640 -45.840 1.00 17.40 72 LYS B CA 1
ATOM 762 C C . LYS B 2 32 ? 44.413 -35.919 -45.248 1.00 18.55 72 LYS B C 1
ATOM 763 O O . LYS B 2 32 ? 44.488 -36.157 -44.035 1.00 17.98 72 LYS B O 1
ATOM 769 N N . GLU B 2 33 ? 43.809 -36.729 -46.112 1.00 18.13 73 GLU B N 1
ATOM 770 C CA . GLU B 2 33 ? 43.156 -37.962 -45.683 1.00 17.91 73 GLU B CA 1
ATOM 771 C C . GLU B 2 33 ? 44.204 -38.953 -45.179 1.00 18.65 73 GLU B C 1
ATOM 772 O O . GLU B 2 33 ? 44.006 -39.606 -44.153 1.00 18.31 73 GLU B O 1
ATOM 778 N N . CYS B 2 34 ? 45.322 -39.036 -45.899 1.00 19.40 74 CYS B N 1
ATOM 779 C CA . CYS B 2 34 ? 46.447 -39.885 -45.499 1.00 19.65 74 CYS B CA 1
ATOM 780 C C . CYS B 2 34 ? 46.976 -39.474 -44.131 1.00 18.39 74 CYS B C 1
ATOM 781 O O . CYS B 2 34 ? 47.108 -40.316 -43.245 1.00 18.04 74 CYS B O 1
ATOM 784 N N . MET B 2 35 ? 47.267 -38.180 -43.962 1.00 18.83 75 MET B N 1
ATOM 785 C CA . MET B 2 35 ? 47.770 -37.669 -42.685 1.00 17.57 75 MET B CA 1
ATOM 786 C C . MET B 2 35 ? 46.806 -37.976 -41.541 1.00 17.22 75 MET B C 1
ATOM 787 O O . MET B 2 35 ? 47.222 -38.382 -40.456 1.00 16.49 75 MET B O 1
ATOM 792 N N . GLN B 2 36 ? 45.523 -37.754 -41.793 1.00 17.96 76 GLN B N 1
ATOM 793 C CA . GLN B 2 36 ? 44.466 -38.051 -40.830 1.00 16.76 76 GLN B CA 1
ATOM 794 C C . GLN B 2 36 ? 44.564 -39.505 -40.362 1.00 16.60 76 GLN B C 1
ATOM 795 O O . GLN B 2 36 ? 44.535 -39.786 -39.161 1.00 16.98 76 GLN B O 1
ATOM 801 N N . GLU B 2 37 ? 44.693 -40.419 -41.313 1.00 18.47 77 GLU B N 1
ATOM 802 C CA . GLU B 2 37 ? 44.838 -41.845 -40.991 1.00 18.45 77 GLU B CA 1
ATOM 803 C C . GLU B 2 37 ? 46.132 -42.163 -40.226 1.00 19.03 77 GLU B C 1
ATOM 804 O O . GLU B 2 37 ? 46.123 -42.996 -39.300 1.00 18.44 77 GLU B O 1
ATOM 810 N N . CYS B 2 38 ? 47.230 -41.494 -40.593 1.00 17.29 78 CYS B N 1
ATOM 811 C CA . CYS B 2 38 ? 48.525 -41.727 -39.940 1.00 17.79 78 CYS B CA 1
ATOM 812 C C . CYS B 2 38 ? 48.521 -41.301 -38.476 1.00 17.31 78 CYS B C 1
ATOM 813 O O . CYS B 2 38 ? 48.963 -42.052 -37.604 1.00 16.83 78 CYS B O 1
ATOM 816 N N . VAL B 2 39 ? 48.015 -40.097 -38.209 1.00 16.88 79 VAL B N 1
ATOM 817 C CA . VAL B 2 39 ? 48.034 -39.570 -36.847 1.00 17.92 79 VAL B CA 1
ATOM 818 C C . VAL B 2 39 ? 47.050 -40.329 -35.952 1.00 17.68 79 VAL B C 1
ATOM 819 O O . VAL B 2 39 ? 47.295 -40.515 -34.758 1.00 19.60 79 VAL B O 1
ATOM 823 N N . SER B 2 40 ? 45.964 -40.811 -36.548 1.00 15.39 80 SER B N 1
ATOM 824 C CA . SER B 2 40 ? 44.995 -41.605 -35.817 1.00 16.99 80 SER B CA 1
ATOM 825 C C . SER B 2 40 ? 45.567 -42.979 -35.457 1.00 15.93 80 SER B C 1
ATOM 826 O O . SER B 2 40 ? 45.374 -43.455 -34.340 1.00 17.63 80 SER B O 1
ATOM 829 N N . GLU B 2 41 ? 46.308 -43.592 -36.380 1.00 17.96 81 GLU B N 1
ATOM 830 C CA . GLU B 2 41 ? 47.007 -44.851 -36.085 1.00 17.89 81 GLU B CA 1
ATOM 831 C C . GLU B 2 41 ? 48.073 -44.674 -35.008 1.00 18.01 81 GLU B C 1
ATOM 832 O O . GLU B 2 41 ? 48.259 -45.557 -34.172 1.00 19.69 81 GLU B O 1
ATOM 838 N N . PHE B 2 42 ? 48.773 -43.539 -35.037 1.00 16.80 82 PHE B N 1
ATOM 839 C CA . PHE B 2 42 ? 49.742 -43.186 -33.995 1.00 16.19 82 PHE B CA 1
ATOM 840 C C . PHE B 2 42 ? 49.101 -43.282 -32.595 1.00 16.08 82 PHE B C 1
ATOM 841 O O . PHE B 2 42 ? 49.647 -43.951 -31.700 1.00 18.04 82 PHE B O 1
ATOM 849 N N . ILE B 2 43 ? 47.948 -42.635 -32.410 1.00 14.91 83 ILE B N 1
ATOM 850 C CA . ILE B 2 43 ? 47.187 -42.752 -31.142 1.00 16.36 83 ILE B CA 1
ATOM 851 C C . ILE B 2 43 ? 46.845 -44.215 -30.806 1.00 16.80 83 ILE B C 1
ATOM 852 O O . ILE B 2 43 ? 47.130 -44.689 -29.702 1.00 16.83 83 ILE B O 1
ATOM 857 N N . SER B 2 44 ? 46.249 -44.922 -31.761 1.00 17.87 84 SER B N 1
ATOM 858 C CA . SER B 2 44 ? 45.766 -46.291 -31.536 1.00 17.87 84 SER B CA 1
ATOM 859 C C . SER B 2 44 ? 46.906 -47.284 -31.276 1.00 19.49 84 SER B C 1
ATOM 860 O O . SER B 2 44 ? 46.779 -48.181 -30.442 1.00 21.51 84 SER B O 1
ATOM 863 N N . PHE B 2 45 ? 47.999 -47.115 -32.018 1.00 18.93 85 PHE B N 1
ATOM 864 C CA . PHE B 2 45 ? 49.217 -47.931 -31.909 1.00 18.22 85 PHE B CA 1
ATOM 865 C C . PHE B 2 45 ? 49.803 -47.807 -30.500 1.00 18.60 85 PHE B C 1
ATOM 866 O O . PHE B 2 45 ? 49.993 -48.806 -29.812 1.00 19.09 85 PHE B O 1
ATOM 874 N N . ILE B 2 46 ? 50.060 -46.572 -30.065 1.00 19.72 86 ILE B N 1
ATOM 875 C CA . ILE B 2 46 ? 50.609 -46.309 -28.729 1.00 18.73 86 ILE B CA 1
ATOM 876 C C . ILE B 2 46 ? 49.638 -46.725 -27.619 1.00 19.39 86 ILE B C 1
ATOM 877 O O . ILE B 2 46 ? 50.050 -47.351 -26.634 1.00 21.39 86 ILE B O 1
ATOM 882 N N . THR B 2 47 ? 48.357 -46.394 -27.793 1.00 19.20 87 THR B N 1
ATOM 883 C CA . THR B 2 47 ? 47.302 -46.755 -26.830 1.00 18.49 87 THR B CA 1
ATOM 884 C C . THR B 2 47 ? 47.201 -48.269 -26.606 1.00 19.43 87 THR B C 1
ATOM 885 O O . THR B 2 47 ? 47.089 -48.722 -25.467 1.00 21.55 87 THR B O 1
ATOM 889 N N . SER B 2 48 ? 47.264 -49.043 -27.689 1.00 20.08 88 SER B N 1
ATOM 890 C CA . SER B 2 48 ? 47.154 -50.509 -27.613 1.00 21.79 88 SER B CA 1
ATOM 891 C C . SER B 2 48 ? 48.286 -51.089 -26.747 1.00 22.82 88 SER B C 1
ATOM 892 O O . SER B 2 48 ? 48.050 -51.917 -25.869 1.00 23.63 88 SER B O 1
ATOM 895 N N . GLU B 2 49 ? 49.508 -50.615 -26.987 1.00 21.50 89 GLU B N 1
ATOM 896 C CA . GLU B 2 49 ? 50.672 -51.001 -26.194 1.00 22.89 89 GLU B CA 1
ATOM 897 C C . GLU B 2 49 ? 50.504 -50.634 -24.709 1.00 25.52 89 GLU B C 1
ATOM 898 O O . GLU B 2 49 ? 50.815 -51.444 -23.826 1.00 28.21 89 GLU B O 1
ATOM 904 N N . ALA B 2 50 ? 50.006 -49.427 -24.440 1.00 23.23 90 ALA B N 1
ATOM 905 C CA . ALA B 2 50 ? 49.742 -48.984 -23.064 1.00 26.00 90 ALA B CA 1
ATOM 906 C C . ALA B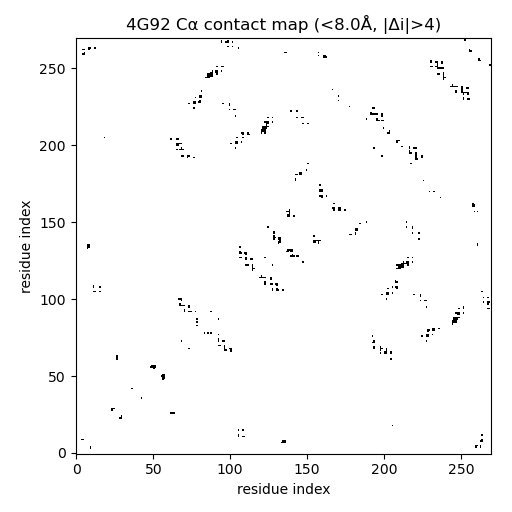 2 50 ? 48.632 -49.804 -22.412 1.00 26.74 90 ALA B C 1
ATOM 907 O O . ALA B 2 50 ? 48.764 -50.230 -21.262 1.00 28.75 90 ALA B O 1
ATOM 909 N N . SER B 2 51 ? 47.551 -50.024 -23.164 1.00 25.22 91 SER B N 1
ATOM 910 C CA . SER B 2 51 ? 46.400 -50.811 -22.719 1.00 28.60 91 SER B CA 1
ATOM 911 C C . SER B 2 51 ? 46.792 -52.217 -22.277 1.00 30.14 91 SER B C 1
ATOM 912 O O . SER B 2 51 ? 46.341 -52.687 -21.227 1.00 31.92 91 SER B O 1
ATOM 915 N N . GLU B 2 52 ? 47.630 -52.883 -23.076 1.00 30.20 92 GLU B N 1
ATOM 916 C CA . GLU B 2 52 ? 48.013 -54.266 -22.780 1.00 35.02 92 GLU B CA 1
ATOM 917 C C . GLU B 2 52 ? 48.877 -54.357 -21.522 1.00 36.54 92 GLU B C 1
ATOM 918 O O . GLU B 2 52 ? 48.771 -55.325 -20.766 1.00 43.42 92 GLU B O 1
ATOM 924 N N . LYS B 2 53 ? 49.720 -53.350 -21.294 1.00 36.00 93 LYS B N 1
ATOM 925 C CA . LYS B 2 53 ? 50.539 -53.307 -20.080 1.00 38.81 93 LYS B CA 1
ATOM 926 C C . LYS B 2 53 ? 49.676 -53.037 -18.848 1.00 39.18 93 LYS B C 1
ATOM 927 O O . LYS B 2 53 ? 49.903 -53.613 -17.781 1.00 39.44 93 LYS B O 1
ATOM 933 N N . CYS B 2 54 ? 48.689 -52.157 -19.006 1.00 38.13 94 CYS B N 1
ATOM 934 C CA . CYS B 2 54 ? 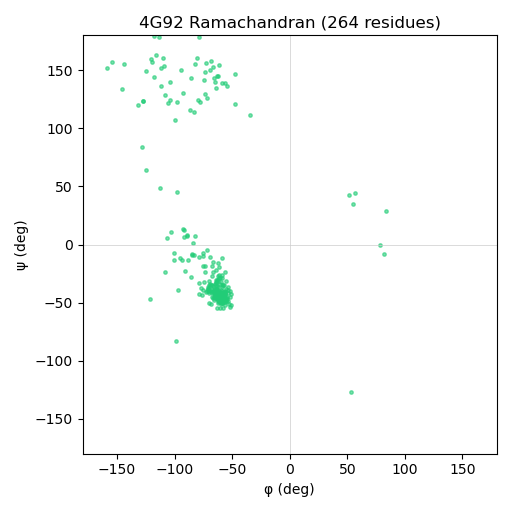47.707 -51.888 -17.961 1.00 37.68 94 CYS B CA 1
ATOM 935 C C . CYS B 2 54 ? 46.941 -53.148 -17.565 1.00 39.84 94 CYS B C 1
ATOM 936 O O . CYS B 2 54 ? 46.753 -53.418 -16.374 1.00 40.30 94 CYS B O 1
ATOM 939 N N . GLN B 2 55 ? 46.501 -53.910 -18.566 1.00 40.12 95 GLN B N 1
ATOM 940 C CA . GLN B 2 55 ? 45.747 -55.140 -18.331 1.00 44.58 95 GLN B CA 1
ATOM 941 C C . GLN B 2 55 ? 46.585 -56.171 -17.573 1.00 45.87 95 GLN B C 1
ATOM 942 O O . GLN B 2 55 ? 46.097 -56.789 -16.626 1.00 47.30 95 GLN B O 1
ATOM 948 N N . GLN B 2 56 ? 47.843 -56.332 -17.983 1.00 44.40 96 GLN B N 1
ATOM 949 C CA . GLN B 2 56 ? 48.783 -57.241 -17.318 1.00 51.96 96 GLN B CA 1
ATOM 950 C C . GLN B 2 56 ? 48.993 -56.885 -15.848 1.00 51.41 96 GLN B C 1
ATOM 951 O O . GLN B 2 56 ? 49.125 -57.769 -15.004 1.00 54.25 96 GLN B O 1
ATOM 957 N N . GLU B 2 57 ? 49.012 -55.588 -15.553 1.00 49.49 97 GLU B N 1
ATOM 958 C CA . GLU B 2 57 ? 49.201 -55.099 -14.187 1.00 48.28 97 GLU B CA 1
ATOM 959 C C . GLU B 2 57 ? 47.876 -54.946 -13.432 1.00 48.41 97 GLU B C 1
ATOM 960 O O . GLU B 2 57 ? 47.845 -54.408 -12.322 1.00 47.24 97 GLU B O 1
ATOM 966 N N . LYS B 2 58 ? 46.794 -55.425 -14.050 1.00 47.77 98 LYS B N 1
ATOM 967 C CA . LYS B 2 58 ? 45.438 -55.399 -13.474 1.00 52.36 98 LYS B CA 1
ATOM 968 C C . LYS B 2 58 ? 44.972 -53.999 -13.038 1.00 50.70 98 LYS B C 1
ATOM 969 O O . LYS B 2 58 ? 44.257 -53.845 -12.041 1.00 48.92 98 LYS B O 1
ATOM 975 N N . ARG B 2 59 ? 45.391 -52.989 -13.800 1.00 43.22 99 ARG B N 1
ATOM 976 C CA . ARG B 2 59 ? 44.929 -51.616 -13.615 1.00 40.56 99 ARG B CA 1
ATOM 977 C C . ARG B 2 59 ? 43.923 -51.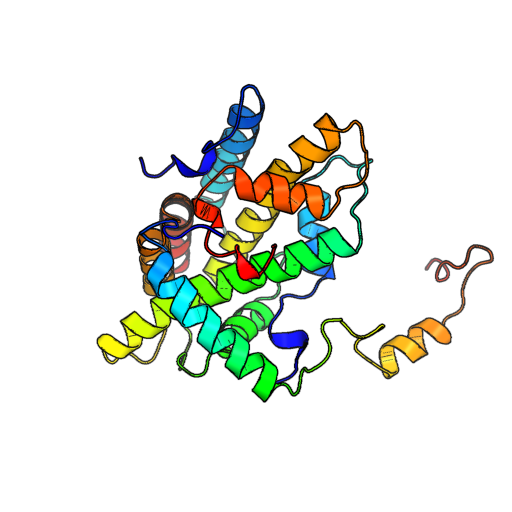290 -14.704 1.00 39.29 99 ARG B C 1
ATOM 978 O O . ARG B 2 59 ? 44.113 -51.671 -15.860 1.00 39.82 99 ARG B O 1
ATOM 986 N N . LYS B 2 60 ? 42.863 -50.574 -14.341 1.00 33.92 100 LYS B N 1
ATOM 987 C CA . LYS B 2 60 ? 41.786 -50.268 -15.280 1.00 36.11 100 LYS B CA 1
ATOM 988 C C . LYS B 2 60 ? 41.983 -48.959 -16.044 1.00 35.55 100 LYS B C 1
ATOM 989 O O . LYS B 2 60 ? 41.434 -48.793 -17.131 1.00 36.41 100 LYS B O 1
ATOM 995 N N . THR B 2 61 ? 42.778 -48.048 -15.485 1.00 33.58 101 THR B N 1
ATOM 996 C CA . THR B 2 61 ? 42.953 -46.709 -16.048 1.00 31.66 101 THR B CA 1
ATOM 997 C C . THR B 2 61 ? 44.304 -46.526 -16.747 1.00 32.40 101 THR B C 1
ATOM 998 O O . THR B 2 61 ? 45.356 -46.713 -16.138 1.00 33.37 101 THR B O 1
ATOM 1002 N N . VAL B 2 62 ? 44.261 -46.172 -18.031 1.00 29.92 102 VAL B N 1
ATOM 1003 C CA . VAL B 2 62 ? 45.461 -45.765 -18.760 1.00 30.07 102 VAL B CA 1
ATOM 1004 C C . VAL B 2 62 ? 45.790 -44.328 -18.355 1.00 28.15 102 VAL B C 1
ATOM 1005 O O . VAL B 2 62 ? 44.950 -43.430 -18.497 1.00 26.92 102 VAL B O 1
ATOM 1009 N N . ASN B 2 63 ? 46.997 -44.114 -17.835 1.00 27.13 103 ASN B N 1
ATOM 1010 C CA . ASN B 2 63 ? 47.420 -42.774 -17.424 1.00 29.56 103 ASN B CA 1
ATOM 1011 C C . ASN B 2 63 ? 48.567 -42.226 -18.280 1.00 27.53 103 ASN B C 1
ATOM 1012 O O . ASN B 2 63 ? 49.057 -42.910 -19.189 1.00 27.66 103 ASN B O 1
ATOM 1017 N N . GLY B 2 64 ? 48.987 -40.995 -17.990 1.00 27.83 104 GLY B N 1
ATOM 1018 C CA . GLY B 2 64 ? 50.054 -40.336 -18.742 1.00 26.75 104 GLY B CA 1
ATOM 1019 C C . GLY B 2 64 ? 51.367 -41.100 -18.749 1.00 26.48 104 GLY B C 1
ATOM 1020 O O . GLY B 2 64 ? 52.038 -41.180 -19.781 1.00 26.03 104 GLY B O 1
ATOM 1021 N N . GLU B 2 65 ? 51.733 -41.656 -17.595 1.00 29.29 105 GLU B N 1
ATOM 1022 C CA . GLU B 2 65 ? 52.930 -42.501 -17.477 1.00 31.14 105 GLU B CA 1
ATOM 1023 C C . GLU B 2 65 ? 52.874 -43.703 -18.416 1.00 28.61 105 GLU B C 1
ATOM 1024 O O . GLU B 2 65 ? 53.882 -44.061 -19.028 1.00 31.11 105 GLU B O 1
ATOM 1030 N N . ASP B 2 66 ? 51.699 -44.326 -18.515 1.00 27.98 106 ASP B N 1
ATOM 1031 C CA . ASP B 2 66 ? 51.500 -45.466 -19.412 1.00 26.29 106 ASP B CA 1
ATOM 1032 C C . ASP B 2 66 ? 51.754 -45.070 -20.866 1.00 22.94 106 ASP B C 1
ATOM 1033 O O . ASP B 2 66 ? 52.384 -45.815 -21.611 1.00 24.53 106 ASP B O 1
ATOM 1038 N N . ILE B 2 67 ? 51.281 -43.889 -21.260 1.00 22.35 107 ILE B N 1
ATOM 1039 C CA . ILE B 2 67 ? 51.494 -43.396 -22.625 1.00 22.02 107 ILE B CA 1
ATOM 1040 C C . ILE B 2 67 ? 52.985 -43.214 -22.894 1.00 23.28 107 ILE B C 1
ATOM 1041 O O . ILE B 2 67 ? 53.514 -43.723 -23.892 1.00 24.19 107 ILE B O 1
ATOM 1046 N N . LEU B 2 68 ? 53.663 -42.520 -21.981 1.00 24.27 108 LEU B N 1
ATOM 1047 C CA . LEU B 2 68 ? 55.097 -42.271 -22.103 1.00 23.89 108 LEU B CA 1
ATOM 1048 C C . LEU B 2 68 ? 55.906 -43.570 -22.186 1.00 23.99 108 LEU B C 1
ATOM 1049 O O . LEU B 2 68 ? 56.801 -43.689 -23.017 1.00 23.59 108 LEU B O 1
ATOM 1054 N N . PHE B 2 69 ? 55.567 -44.547 -21.346 1.00 25.62 109 PHE B N 1
ATOM 1055 C CA . PHE B 2 69 ? 56.257 -45.835 -21.359 1.00 26.61 109 PHE B CA 1
ATOM 1056 C C . PHE B 2 69 ? 56.065 -46.554 -22.696 1.00 27.05 109 PHE B C 1
ATOM 1057 O O . PHE B 2 69 ? 57.025 -47.075 -23.271 1.00 26.41 109 PHE B O 1
ATOM 1065 N N . ALA B 2 70 ? 54.826 -46.572 -23.183 1.00 27.53 110 ALA B N 1
ATOM 1066 C CA . ALA B 2 70 ? 54.514 -47.165 -24.478 1.00 25.91 110 ALA B CA 1
ATOM 1067 C C . ALA B 2 70 ? 55.294 -46.463 -25.594 1.00 24.97 110 ALA B C 1
ATOM 1068 O O . ALA B 2 70 ? 55.847 -47.122 -26.477 1.00 23.82 110 ALA B O 1
ATOM 1070 N N . MET B 2 71 ? 55.354 -45.132 -25.544 1.00 24.60 111 MET B N 1
ATOM 1071 C CA . MET B 2 71 ? 56.137 -44.374 -26.525 1.00 24.09 111 MET B CA 1
ATOM 1072 C C . MET B 2 71 ? 57.596 -44.827 -26.594 1.00 24.35 111 MET B C 1
ATOM 1073 O O . MET B 2 71 ? 58.107 -45.084 -27.690 1.00 23.69 111 MET B O 1
ATOM 1078 N N . THR B 2 72 ? 58.271 -44.964 -25.452 1.00 25.45 112 THR B N 1
ATOM 1079 C CA . THR B 2 72 ? 59.682 -45.379 -25.534 1.00 28.13 112 THR B CA 1
ATOM 1080 C C . THR B 2 72 ? 59.798 -46.839 -25.969 1.00 26.00 112 THR B C 1
ATOM 1081 O O . THR B 2 72 ? 60.674 -47.168 -26.770 1.00 27.20 112 THR B O 1
ATOM 1085 N N . SER B 2 73 ? 58.885 -47.688 -25.484 1.00 26.03 113 SER B N 1
ATOM 1086 C CA . SER B 2 73 ? 58.861 -49.110 -25.850 1.00 27.70 113 SER B CA 1
ATOM 1087 C C . SER B 2 73 ? 58.777 -49.295 -27.360 1.00 25.85 113 SER B C 1
ATOM 1088 O O . SER B 2 73 ? 59.455 -50.154 -27.926 1.00 28.58 113 SER B O 1
ATOM 1091 N N . LEU B 2 74 ? 57.947 -48.469 -27.998 1.00 23.13 114 LEU B N 1
ATOM 1092 C CA . LEU B 2 74 ? 57.643 -48.595 -29.421 1.00 22.61 114 LEU B CA 1
ATOM 1093 C C . LEU B 2 74 ? 58.598 -47.829 -30.334 1.00 22.87 114 LEU B C 1
ATOM 1094 O O . LEU B 2 74 ? 58.371 -47.757 -31.543 1.00 22.98 114 LEU B O 1
ATOM 1099 N N . GLY B 2 75 ? 59.666 -47.266 -29.764 1.00 23.40 115 GLY B N 1
ATOM 1100 C CA . GLY B 2 75 ? 60.667 -46.547 -30.556 1.00 24.03 115 GLY B CA 1
ATOM 1101 C C . GLY B 2 75 ? 60.314 -45.099 -30.870 1.00 23.89 115 GLY B C 1
ATOM 1102 O O . GLY B 2 75 ? 60.732 -44.567 -31.901 1.00 21.98 115 GLY B O 1
ATOM 1103 N N . PHE B 2 76 ? 59.536 -44.471 -29.989 1.00 23.40 116 PHE B N 1
ATOM 1104 C CA . PHE B 2 76 ? 59.252 -43.035 -30.073 1.00 23.18 116 PHE B CA 1
ATOM 1105 C C . PHE B 2 76 ? 59.917 -42.353 -28.874 1.00 25.08 116 PHE B C 1
ATOM 1106 O O . PHE B 2 76 ? 59.279 -41.565 -28.167 1.00 25.69 116 PHE B O 1
ATOM 1114 N N . GLU B 2 77 ? 61.195 -42.673 -28.644 1.00 24.94 117 GLU B N 1
ATOM 1115 C CA . GLU B 2 77 ? 61.929 -42.200 -27.461 1.00 27.26 117 GLU B CA 1
ATOM 1116 C C . GLU B 2 77 ? 61.959 -40.677 -27.342 1.00 25.51 117 GLU B C 1
ATOM 1117 O O . GLU B 2 77 ? 61.925 -40.131 -26.237 1.00 25.27 117 GLU B O 1
ATOM 1123 N N . ASN B 2 78 ? 62.026 -39.997 -28.482 1.00 25.13 118 ASN B N 1
ATOM 1124 C CA . ASN B 2 78 ? 62.015 -38.535 -28.495 1.00 25.53 118 ASN B CA 1
ATOM 1125 C C . ASN B 2 78 ? 60.681 -37.958 -28.034 1.00 25.57 118 ASN B C 1
ATOM 1126 O O . ASN B 2 78 ? 60.654 -36.982 -27.285 1.00 25.69 118 ASN B O 1
ATOM 1131 N N . TYR B 2 79 ? 59.580 -38.576 -28.460 1.00 24.20 119 TYR B N 1
ATOM 1132 C CA . TYR B 2 79 ? 58.245 -38.126 -28.045 1.00 22.96 119 TYR B CA 1
ATOM 1133 C C . TYR B 2 79 ? 58.074 -38.290 -26.533 1.00 23.42 119 TYR B C 1
ATOM 1134 O O . TYR B 2 79 ? 57.580 -37.389 -25.847 1.00 22.06 119 TYR B O 1
ATOM 1143 N N . ALA B 2 80 ? 58.490 -39.443 -26.020 1.00 24.66 120 ALA B N 1
ATOM 1144 C CA . ALA B 2 80 ? 58.394 -39.729 -24.588 1.00 25.95 120 ALA B CA 1
ATOM 1145 C C . ALA B 2 80 ? 59.224 -38.757 -23.740 1.00 24.18 120 ALA B C 1
ATOM 1146 O O . ALA B 2 80 ? 58.744 -38.266 -22.720 1.00 28.33 120 ALA B O 1
ATOM 1148 N N . GLU B 2 81 ? 60.452 -38.466 -24.168 1.00 24.56 121 GLU B N 1
ATOM 1149 C CA . GLU B 2 81 ? 61.327 -37.550 -23.415 1.00 28.64 121 GLU B CA 1
ATOM 1150 C C . GLU B 2 81 ? 60.803 -36.112 -23.436 1.00 28.27 121 GLU B C 1
ATOM 1151 O O . GLU B 2 81 ? 60.767 -35.445 -22.402 1.00 28.93 121 GLU B O 1
ATOM 1157 N N . ALA B 2 82 ? 60.392 -35.652 -24.613 1.00 25.72 122 ALA B N 1
ATOM 1158 C CA . ALA B 2 82 ? 59.808 -34.322 -24.769 1.00 25.99 122 ALA B CA 1
ATOM 1159 C C . ALA B 2 82 ? 58.531 -34.123 -23.933 1.00 28.37 122 ALA B C 1
ATOM 1160 O O . ALA B 2 82 ? 58.323 -33.048 -23.366 1.00 32.32 122 ALA B O 1
ATOM 1162 N N . LEU B 2 83 ? 57.687 -35.153 -23.850 1.00 27.24 123 LEU B N 1
ATOM 1163 C CA . LEU B 2 83 ? 56.413 -35.049 -23.124 1.00 25.59 123 LEU B CA 1
ATOM 1164 C C . LEU B 2 83 ? 56.526 -35.308 -21.618 1.00 27.89 123 LEU B C 1
ATOM 1165 O O . LEU B 2 83 ? 55.568 -35.070 -20.874 1.00 28.99 123 LEU B O 1
ATOM 1170 N N . LYS B 2 84 ? 57.696 -35.777 -21.179 1.00 30.02 124 LYS B N 1
ATOM 1171 C CA . LYS B 2 84 ? 57.962 -36.069 -19.763 1.00 32.55 124 LYS B CA 1
ATOM 1172 C C . LYS B 2 84 ? 57.766 -34.852 -18.849 1.00 35.80 124 LYS B C 1
ATOM 1173 O O . LYS B 2 84 ? 57.005 -34.916 -17.885 1.00 34.34 124 LYS B O 1
ATOM 1179 N N . ILE B 2 85 ? 58.444 -33.745 -19.144 1.00 41.12 125 ILE B N 1
ATOM 1180 C CA . ILE B 2 85 ? 58.280 -32.539 -18.322 1.00 46.04 125 ILE B CA 1
ATOM 1181 C C . ILE B 2 85 ? 56.864 -31.958 -18.456 1.00 42.37 125 ILE B C 1
ATOM 1182 O O . ILE B 2 85 ? 56.303 -31.466 -17.471 1.00 46.96 125 ILE B O 1
ATOM 1187 N N . TYR B 2 86 ? 56.282 -32.048 -19.653 1.00 35.40 126 TYR B N 1
ATOM 1188 C CA . TYR B 2 86 ? 54.893 -31.626 -19.867 1.00 35.64 126 TYR B CA 1
ATOM 1189 C C . TYR B 2 86 ? 53.936 -32.358 -18.920 1.00 32.05 126 TYR B C 1
ATOM 1190 O O . TYR B 2 86 ? 53.094 -31.723 -18.278 1.00 33.56 126 TYR B O 1
ATOM 1199 N N . LEU B 2 87 ? 54.086 -33.680 -18.814 1.00 30.21 127 LEU B N 1
ATOM 1200 C CA . LEU B 2 87 ? 53.275 -34.469 -17.881 1.00 30.50 127 LEU B CA 1
ATOM 1201 C C . LEU B 2 87 ? 53.501 -34.064 -16.419 1.00 33.51 127 LEU B C 1
ATOM 1202 O O . LEU B 2 87 ? 52.538 -33.903 -15.661 1.00 35.13 127 LEU B O 1
ATOM 1207 N N . SER B 2 88 ? 54.765 -33.906 -16.031 1.00 35.72 128 SER B N 1
ATOM 1208 C CA . SER B 2 88 ? 55.106 -33.569 -14.642 1.00 43.53 128 SER B CA 1
ATOM 1209 C C . SER B 2 88 ? 54.544 -32.210 -14.207 1.00 42.98 128 SER B C 1
ATOM 1210 O O . SER B 2 88 ? 54.079 -32.060 -13.077 1.00 51.14 128 SER B O 1
ATOM 1213 N N . LYS B 2 89 ? 54.582 -31.235 -15.111 1.00 43.55 129 LYS B N 1
ATOM 1214 C CA . LYS B 2 89 ? 54.012 -29.911 -14.854 1.00 52.26 129 LYS B CA 1
ATOM 1215 C C . LYS B 2 89 ? 52.487 -29.922 -14.805 1.00 46.58 129 LYS B C 1
ATOM 1216 O O . LYS B 2 89 ? 51.884 -29.205 -14.010 1.00 47.71 129 LYS B O 1
ATOM 1222 N N . TYR B 2 90 ? 51.868 -30.734 -15.658 1.00 42.33 130 TYR B N 1
ATOM 1223 C CA . TYR B 2 90 ? 50.434 -30.968 -15.569 1.00 39.72 130 TYR B CA 1
ATOM 1224 C C . TYR B 2 90 ? 50.063 -31.537 -14.197 1.00 40.54 130 TYR B C 1
ATOM 1225 O O . TYR B 2 90 ? 49.043 -31.162 -13.619 1.00 39.64 130 TYR B O 1
ATOM 1234 N N . ARG B 2 91 ? 50.899 -32.438 -13.685 1.00 39.90 131 ARG B N 1
ATOM 1235 C CA . ARG B 2 91 ? 50.606 -33.134 -12.432 1.00 48.23 131 ARG B CA 1
ATOM 1236 C C . ARG B 2 91 ? 50.810 -32.290 -11.168 1.00 56.16 131 ARG B C 1
ATOM 1237 O O . ARG B 2 91 ? 50.271 -32.619 -10.110 1.00 62.33 131 ARG B O 1
ATOM 1245 N N . GLU B 2 92 ? 51.570 -31.202 -11.286 1.00 62.65 132 GLU B N 1
ATOM 1246 C CA . GLU B 2 92 ? 51.805 -30.295 -10.157 1.00 71.21 132 GLU B CA 1
ATOM 1247 C C . GLU B 2 92 ? 50.801 -29.143 -10.151 1.00 70.93 132 GLU B C 1
ATOM 1248 O O . GLU B 2 92 ? 49.694 -29.274 -9.630 1.00 74.36 132 GLU B O 1
ATOM 1254 N N . GLY C 3 2 ? 70.776 -42.698 -29.676 1.00 51.48 47 GLY C N 1
ATOM 1255 C CA . GLY C 3 2 ? 70.447 -41.754 -28.570 1.00 55.32 47 GLY C CA 1
ATOM 1256 C C . GLY C 3 2 ? 68.975 -41.396 -28.576 1.00 47.06 47 GLY C C 1
ATOM 1257 O O . GLY C 3 2 ? 68.273 -41.657 -29.557 1.00 39.40 47 GLY C O 1
ATOM 1258 N N . THR C 3 3 ? 68.511 -40.783 -27.489 1.00 42.50 48 THR C N 1
ATOM 1259 C CA . THR C 3 3 ? 67.082 -40.476 -27.322 1.00 43.40 48 THR C CA 1
ATOM 1260 C C . THR C 3 3 ? 66.495 -39.521 -28.377 1.00 37.73 48 THR C C 1
ATOM 1261 O O . THR C 3 3 ? 65.277 -39.502 -28.579 1.00 33.80 48 THR C O 1
ATOM 1265 N N . TRP C 3 4 ? 67.358 -38.768 -29.061 1.00 34.83 49 TRP C N 1
ATOM 1266 C CA . TRP C 3 4 ? 66.920 -37.816 -30.091 1.00 32.00 49 TRP C CA 1
ATOM 1267 C C . TRP C 3 4 ? 67.194 -38.243 -31.517 1.00 31.07 49 TRP C C 1
ATOM 1268 O O . TRP C 3 4 ? 66.939 -37.480 -32.444 1.00 27.85 49 TRP C O 1
ATOM 1279 N N . ALA C 3 5 ? 67.696 -39.464 -31.711 1.00 31.26 50 ALA C N 1
ATOM 1280 C CA . ALA C 3 5 ? 68.054 -39.967 -33.049 1.00 30.11 50 ALA C CA 1
ATOM 1281 C C . ALA C 3 5 ? 66.9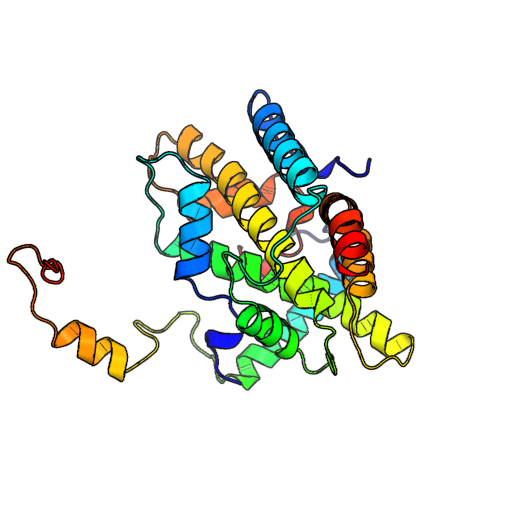12 -39.870 -34.077 1.00 28.43 50 ALA C C 1
ATOM 1282 O O . ALA C 3 5 ? 67.156 -39.592 -35.255 1.00 29.04 50 ALA C O 1
ATOM 1284 N N . ASN C 3 6 ? 65.676 -40.094 -33.627 1.00 26.41 51 ASN C N 1
ATOM 1285 C CA . ASN C 3 6 ? 64.492 -39.976 -34.488 1.00 27.27 51 ASN C CA 1
ATOM 1286 C C . ASN C 3 6 ? 64.284 -38.602 -35.140 1.00 26.43 51 ASN C C 1
ATOM 1287 O O . ASN C 3 6 ? 63.667 -38.506 -36.203 1.00 25.23 51 ASN C O 1
ATOM 1292 N N . VAL C 3 7 ? 64.797 -37.548 -34.510 1.00 25.60 52 VAL C N 1
ATOM 1293 C CA . VAL C 3 7 ? 64.604 -36.178 -35.030 1.00 27.64 52 VAL C CA 1
ATOM 1294 C C . VAL C 3 7 ? 65.237 -35.997 -36.422 1.00 26.05 52 VAL C C 1
ATOM 1295 O O . VAL C 3 7 ? 64.589 -35.487 -37.336 1.00 28.68 52 VAL C O 1
ATOM 1299 N N . ASN C 3 8 ? 66.478 -36.447 -36.579 1.00 28.40 53 ASN C N 1
ATOM 1300 C CA . ASN C 3 8 ? 67.217 -36.330 -37.847 1.00 31.93 53 ASN C CA 1
ATOM 1301 C C . ASN C 3 8 ? 67.244 -37.603 -38.694 1.00 31.02 53 ASN C C 1
ATOM 1302 O O . ASN C 3 8 ? 67.734 -37.584 -39.831 1.00 27.27 53 ASN C O 1
ATOM 1307 N N . GLN C 3 9 ? 66.743 -38.703 -38.137 1.00 28.92 54 GLN C N 1
ATOM 1308 C CA . GLN C 3 9 ? 66.850 -40.017 -38.785 1.00 29.98 54 GLN C CA 1
ATOM 1309 C C . GLN C 3 9 ? 66.448 -39.949 -40.257 1.00 29.81 54 GLN C C 1
ATOM 1310 O O . GLN C 3 9 ? 65.331 -39.543 -40.583 1.00 30.46 54 GLN C O 1
ATOM 1316 N N . GLY C 3 10 ? 67.378 -40.321 -41.137 1.00 28.55 55 GLY C N 1
ATOM 1317 C CA . GLY C 3 10 ? 67.115 -40.385 -42.579 1.00 30.30 55 GLY C CA 1
ATOM 1318 C C . GLY C 3 10 ? 67.124 -39.067 -43.339 1.00 32.79 55 GLY C C 1
ATOM 1319 O O . GLY C 3 10 ? 66.908 -39.054 -44.553 1.00 34.65 55 GLY C O 1
ATOM 1320 N N . LEU C 3 11 ? 67.366 -37.960 -42.634 1.00 31.63 56 LEU C N 1
ATOM 1321 C CA . LEU C 3 11 ? 67.374 -36.631 -43.246 1.00 31.68 56 LEU C CA 1
ATOM 1322 C C . LEU C 3 11 ? 68.775 -36.194 -43.652 1.00 33.09 56 LEU C C 1
ATOM 1323 O O . LEU C 3 11 ? 69.761 -36.581 -43.026 1.00 31.93 56 LEU C O 1
ATOM 1328 N N . GLN C 3 12 ? 68.838 -35.376 -44.700 1.00 34.92 57 GLN C N 1
ATOM 1329 C CA . GLN C 3 12 ? 70.092 -34.951 -45.313 1.00 41.56 57 GLN C CA 1
ATOM 1330 C C . GLN C 3 12 ? 70.265 -33.441 -45.206 1.00 40.99 57 GLN C C 1
ATOM 1331 O O . GLN C 3 12 ? 69.290 -32.697 -45.302 1.00 37.90 57 GLN C O 1
ATOM 1337 N N . GLY C 3 13 ? 71.511 -33.002 -45.016 1.00 42.65 58 GLY C N 1
ATOM 1338 C CA . GLY C 3 13 ? 71.888 -31.584 -45.092 1.00 40.86 58 GLY C CA 1
ATOM 1339 C C . GLY C 3 13 ? 71.095 -30.615 -44.234 1.00 41.05 58 GLY C C 1
ATOM 1340 O O . GLY C 3 13 ? 70.963 -30.798 -43.022 1.00 40.57 58 GLY C O 1
ATOM 1341 N N . THR C 3 14 ? 70.574 -29.579 -44.885 1.00 39.27 59 THR C N 1
ATOM 1342 C CA . THR C 3 14 ? 69.794 -28.519 -44.248 1.00 40.80 59 THR C CA 1
ATOM 1343 C C . THR C 3 14 ? 68.540 -29.034 -43.515 1.00 39.22 59 THR C C 1
ATOM 1344 O O . THR C 3 14 ? 68.167 -28.508 -42.461 1.00 37.23 59 THR C O 1
ATOM 1348 N N . ALA C 3 15 ? 67.907 -30.072 -44.060 1.00 37.85 60 ALA C N 1
ATOM 1349 C CA . ALA C 3 15 ? 66.704 -30.653 -43.457 1.00 33.63 60 ALA C CA 1
ATOM 1350 C C . ALA C 3 15 ? 66.920 -31.069 -41.999 1.00 34.96 60 ALA C C 1
ATOM 1351 O O . ALA C 3 15 ? 66.027 -30.898 -41.166 1.00 35.29 60 ALA C O 1
ATOM 1353 N N . ARG C 3 16 ? 68.106 -31.604 -41.704 1.00 34.86 61 ARG C N 1
ATOM 1354 C CA . ARG C 3 16 ? 68.480 -31.992 -40.342 1.00 33.52 61 ARG C CA 1
ATOM 1355 C C . ARG C 3 16 ? 68.346 -30.806 -39.386 1.00 33.18 61 ARG C C 1
ATOM 1356 O O . ARG C 3 16 ? 67.721 -30.925 -38.330 1.00 30.50 61 ARG C O 1
ATOM 1364 N N . ASP C 3 17 ? 68.914 -29.664 -39.778 1.00 32.57 62 ASP C N 1
ATOM 1365 C CA . ASP C 3 17 ? 68.889 -28.451 -38.960 1.00 33.65 62 ASP C CA 1
ATOM 1366 C C . ASP C 3 17 ? 67.462 -27.980 -38.737 1.00 28.46 62 ASP C C 1
ATOM 1367 O O . ASP C 3 17 ? 67.091 -27.620 -37.616 1.00 27.83 62 ASP C O 1
ATOM 1372 N N . ILE C 3 18 ? 66.668 -28.002 -39.806 1.00 26.59 63 ILE C N 1
ATOM 1373 C CA . ILE C 3 18 ? 65.285 -27.523 -39.763 1.00 30.32 63 ILE C CA 1
ATOM 1374 C C . ILE C 3 18 ? 64.428 -28.352 -38.789 1.00 28.69 63 ILE C C 1
ATOM 1375 O O . ILE C 3 18 ? 63.736 -27.795 -37.931 1.00 27.14 63 ILE C O 1
ATOM 1380 N N . LEU C 3 19 ? 64.493 -29.676 -38.897 1.00 27.70 64 LEU C N 1
ATOM 1381 C CA . LEU C 3 19 ? 63.745 -30.522 -37.967 1.00 27.22 64 LEU C CA 1
ATOM 1382 C C . LEU C 3 19 ? 64.281 -30.425 -36.534 1.00 25.45 64 LEU C C 1
ATOM 1383 O O . LEU C 3 19 ? 63.505 -30.405 -35.579 1.00 22.53 64 LEU C O 1
ATOM 1388 N N . THR C 3 20 ? 65.601 -30.332 -36.388 1.00 25.72 65 THR C N 1
ATOM 1389 C CA . THR C 3 20 ? 66.214 -30.192 -35.067 1.00 26.96 65 THR C CA 1
ATOM 1390 C C . THR C 3 20 ? 65.722 -28.907 -34.389 1.00 26.44 65 THR C C 1
ATOM 1391 O O . THR C 3 20 ? 65.314 -28.922 -33.227 1.00 26.26 65 THR C O 1
ATOM 1395 N N . THR C 3 21 ? 65.725 -27.812 -35.139 1.00 27.35 66 THR C N 1
ATOM 1396 C CA . THR C 3 21 ? 65.298 -26.514 -34.618 1.00 27.01 66 THR C CA 1
ATOM 1397 C C . THR C 3 21 ? 63.812 -26.516 -34.242 1.00 24.41 66 THR C C 1
ATOM 1398 O O . THR C 3 21 ? 63.431 -25.952 -33.213 1.00 23.52 66 THR C O 1
ATOM 1402 N N . TYR C 3 22 ? 62.986 -27.167 -35.057 1.00 24.25 67 TYR C N 1
ATOM 1403 C CA . TYR C 3 22 ? 61.578 -27.345 -34.700 1.00 21.02 67 TYR C CA 1
ATOM 1404 C C . TYR C 3 22 ? 61.430 -28.093 -33.369 1.00 21.90 67 TYR C C 1
ATOM 1405 O O . TYR C 3 22 ? 60.714 -27.636 -32.477 1.00 21.58 67 TYR C O 1
ATOM 1414 N N . TRP C 3 23 ? 62.109 -29.231 -33.230 1.00 23.11 68 TRP C N 1
ATOM 1415 C CA . TRP C 3 23 ? 62.089 -29.974 -31.964 1.00 24.77 68 TRP C CA 1
ATOM 1416 C C . TRP C 3 23 ? 62.556 -29.170 -30.775 1.00 24.58 68 TRP C C 1
ATOM 1417 O O . TRP C 3 23 ? 61.933 -29.207 -29.711 1.00 25.07 68 TRP C O 1
ATOM 1428 N N . GLN C 3 24 ? 63.630 -28.406 -30.952 1.00 25.86 69 GLN C N 1
ATOM 1429 C CA . GLN C 3 24 ? 64.091 -27.479 -29.913 1.00 26.06 69 GLN C CA 1
ATOM 1430 C C . GLN C 3 24 ? 62.968 -26.512 -29.499 1.00 25.40 69 GLN C C 1
ATOM 1431 O O . GLN C 3 24 ? 62.705 -26.315 -28.300 1.00 25.37 69 GLN C O 1
ATOM 1437 N N . HIS C 3 25 ? 62.289 -25.951 -30.497 1.00 23.51 70 HIS C N 1
ATOM 1438 C CA . HIS C 3 25 ? 61.148 -25.064 -30.273 1.00 24.25 70 HIS C CA 1
ATOM 1439 C C . HIS C 3 25 ? 60.061 -25.739 -29.480 1.00 26.78 70 HIS C C 1
ATOM 1440 O O . HIS C 3 25 ? 59.540 -25.160 -28.517 1.00 26.77 70 HIS C O 1
ATOM 1447 N N . VAL C 3 26 ? 59.712 -26.966 -29.879 1.00 25.52 71 VAL C N 1
ATOM 1448 C CA . VAL C 3 26 ? 58.715 -27.767 -29.163 1.00 25.73 71 VAL C CA 1
ATOM 1449 C C . VAL C 3 26 ? 59.125 -28.004 -27.708 1.00 26.32 71 VAL C C 1
ATOM 1450 O O . VAL C 3 26 ? 58.327 -27.789 -26.791 1.00 25.90 71 VAL C O 1
ATOM 1454 N N . ILE C 3 27 ? 60.370 -28.435 -27.510 1.00 28.85 72 ILE C N 1
ATOM 1455 C CA . ILE C 3 27 ? 60.871 -28.773 -26.177 1.00 30.08 72 ILE C CA 1
ATOM 1456 C C . ILE C 3 27 ? 60.818 -27.548 -25.264 1.00 31.86 72 ILE C C 1
ATOM 1457 O O . ILE C 3 27 ? 60.359 -27.636 -24.124 1.00 33.81 72 ILE C O 1
ATOM 1462 N N . ASN C 3 28 ? 61.262 -26.407 -25.785 1.00 32.41 73 ASN C N 1
ATOM 1463 C CA . ASN C 3 28 ? 61.196 -25.142 -25.049 1.00 36.86 73 ASN C CA 1
ATOM 1464 C C . ASN C 3 28 ? 59.766 -24.802 -24.617 1.00 36.28 73 ASN C C 1
ATOM 1465 O O . ASN C 3 28 ? 59.538 -24.391 -23.476 1.00 37.30 73 ASN C O 1
ATOM 1470 N N . HIS C 3 29 ? 58.812 -24.997 -25.527 1.00 34.70 74 HIS C N 1
ATOM 1471 C CA . HIS C 3 29 ? 57.398 -24.769 -25.240 1.00 33.19 74 HIS C CA 1
ATOM 1472 C C . HIS C 3 29 ? 56.901 -25.707 -24.184 1.00 34.50 74 HIS C C 1
ATOM 1473 O O . HIS C 3 29 ? 56.209 -25.298 -23.252 1.00 34.62 74 HIS C O 1
ATOM 1480 N N . LEU C 3 30 ? 57.252 -26.982 -24.329 1.00 31.85 75 LEU C N 1
ATOM 1481 C CA . LEU C 3 30 ? 56.824 -28.012 -23.394 1.00 37.20 75 LEU C CA 1
ATOM 14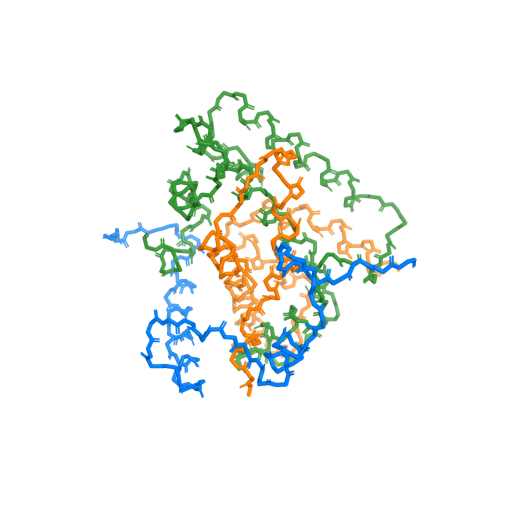82 C C . LEU C 3 30 ? 57.354 -27.781 -21.981 1.00 43.28 75 LEU C C 1
ATOM 1483 O O . LEU C 3 30 ? 56.843 -28.365 -21.028 1.00 50.80 75 LEU C O 1
ATOM 1488 N N . GLU C 3 31 ? 58.360 -26.914 -21.862 1.00 45.85 76 GLU C N 1
ATOM 1489 C CA . GLU C 3 31 ? 58.960 -26.543 -20.575 1.00 55.08 76 GLU C CA 1
ATOM 1490 C C . GLU C 3 31 ? 58.375 -25.258 -19.989 1.00 56.60 76 GLU C C 1
ATOM 1491 O O . GLU C 3 31 ? 58.628 -24.930 -18.827 1.00 64.86 76 GLU C O 1
ATOM 1497 N N . SER C 3 32 ? 57.607 -24.534 -20.803 1.00 47.35 77 SER C N 1
ATOM 1498 C CA . SER C 3 32 ? 56.888 -23.330 -20.379 1.00 50.14 77 SER C CA 1
ATOM 1499 C C . SER C 3 32 ? 56.132 -23.562 -19.063 1.00 55.27 77 SER C C 1
ATOM 1500 O O . SER C 3 32 ? 55.657 -24.667 -18.804 1.00 54.15 77 SER C O 1
ATOM 1503 N N . ASP C 3 33 ? 56.030 -22.522 -18.237 1.00 62.16 78 ASP C N 1
ATOM 1504 C CA . ASP C 3 33 ? 55.478 -22.657 -16.882 1.00 68.04 78 ASP C CA 1
ATOM 1505 C C . ASP C 3 33 ? 53.981 -22.373 -16.744 1.00 68.77 78 ASP C C 1
ATOM 1506 O O . ASP C 3 33 ? 53.381 -22.700 -15.717 1.00 77.30 78 ASP C O 1
ATOM 1511 N N . ASN C 3 34 ? 53.383 -21.771 -17.768 1.00 72.48 79 ASN C N 1
ATOM 1512 C CA . ASN C 3 34 ? 51.979 -21.373 -17.699 1.00 73.38 79 ASN C CA 1
ATOM 1513 C C . ASN C 3 34 ? 51.145 -21.941 -18.845 1.00 60.51 79 ASN C C 1
ATOM 1514 O O . ASN C 3 34 ? 50.620 -21.197 -19.677 1.00 63.67 79 ASN C O 1
ATOM 1519 N N . HIS C 3 35 ? 51.029 -23.266 -18.880 1.00 48.14 80 HIS C N 1
ATOM 1520 C CA . HIS C 3 35 ? 50.242 -23.938 -19.909 1.00 43.38 80 HIS C CA 1
ATOM 1521 C C . HIS C 3 35 ? 48.767 -23.791 -19.689 1.00 43.22 80 HIS C C 1
ATOM 1522 O O . HIS C 3 35 ? 48.284 -23.823 -18.552 1.00 42.15 80 HIS C O 1
ATOM 1529 N N . ASP C 3 36 ? 48.042 -23.623 -20.789 1.00 40.10 81 ASP C N 1
ATOM 1530 C CA . ASP C 3 36 ? 46.598 -23.743 -20.780 1.00 43.47 81 ASP C CA 1
ATOM 1531 C C . ASP C 3 36 ? 46.287 -25.134 -21.320 1.00 42.79 81 ASP C C 1
ATOM 1532 O O . ASP C 3 36 ? 46.447 -25.389 -22.514 1.00 46.55 81 ASP C O 1
ATOM 1537 N N . TYR C 3 37 ? 45.857 -26.033 -20.435 1.00 36.77 82 TYR C N 1
ATOM 1538 C CA . TYR C 3 37 ? 45.632 -27.432 -20.809 1.00 36.51 82 TYR C CA 1
ATOM 1539 C C . TYR C 3 37 ? 44.278 -27.681 -21.472 1.00 37.47 82 TYR C C 1
ATOM 1540 O O . TYR C 3 37 ? 43.912 -28.833 -21.716 1.00 38.40 82 TYR C O 1
ATOM 1549 N N . LYS C 3 38 ? 43.546 -26.605 -21.762 1.00 37.45 83 LYS C N 1
ATOM 1550 C CA . LYS C 3 38 ? 42.265 -26.697 -22.465 1.00 40.94 83 LYS C CA 1
ATOM 1551 C C . LYS C 3 38 ? 42.415 -26.438 -23.970 1.00 41.53 83 LYS C C 1
ATOM 1552 O O . LYS C 3 38 ? 41.766 -27.104 -24.780 1.00 45.22 83 LYS C O 1
ATOM 1558 N N . ILE C 3 39 ? 43.266 -25.473 -24.328 1.00 36.99 84 ILE C N 1
ATOM 1559 C CA . ILE C 3 39 ? 43.425 -25.014 -25.717 1.00 35.53 84 ILE C CA 1
ATOM 1560 C C . ILE C 3 39 ? 44.388 -25.904 -26.514 1.00 30.79 84 ILE C C 1
ATOM 1561 O O . ILE C 3 39 ? 45.580 -25.954 -26.207 1.00 29.28 84 ILE C O 1
ATOM 1566 N N . HIS C 3 40 ? 43.859 -26.597 -27.528 1.00 29.63 85 HIS C N 1
ATOM 1567 C CA . HIS C 3 40 ? 44.657 -27.444 -28.437 1.00 27.06 85 HIS C CA 1
ATOM 1568 C C . HIS C 3 40 ? 44.118 -27.391 -29.841 1.00 23.29 85 HIS C C 1
ATOM 1569 O O . HIS C 3 40 ? 42.932 -27.124 -30.046 1.00 23.78 85 HIS C O 1
ATOM 1576 N N . GLN C 3 41 ? 44.976 -27.667 -30.825 1.00 20.54 86 GLN C N 1
ATOM 1577 C CA . GLN C 3 41 ? 44.547 -27.722 -32.230 1.00 18.46 86 GLN C CA 1
ATOM 1578 C C . GLN C 3 41 ? 43.616 -28.905 -32.519 1.00 19.38 86 GLN C C 1
ATOM 1579 O O . GLN C 3 41 ? 42.804 -28.848 -33.454 1.00 19.70 86 GLN C O 1
ATOM 1585 N N . LEU C 3 42 ? 43.759 -29.969 -31.724 1.00 19.59 87 LEU C N 1
ATOM 1586 C CA . LEU C 3 42 ? 42.962 -31.197 -31.841 1.00 18.32 87 LEU C CA 1
ATOM 1587 C C . LEU C 3 42 ? 42.026 -31.362 -30.636 1.00 20.88 87 LEU C C 1
ATOM 1588 O O . LEU C 3 42 ? 42.451 -31.138 -29.504 1.00 23.09 87 LEU C O 1
ATOM 1593 N N . PRO C 3 43 ? 40.753 -31.751 -30.870 1.00 21.30 88 PRO C N 1
ATOM 1594 C CA . PRO C 3 43 ? 39.815 -31.831 -29.739 1.00 20.53 88 PRO C CA 1
ATOM 1595 C C . PRO C 3 43 ? 40.084 -33.033 -28.845 1.00 20.86 88 PRO C C 1
ATOM 1596 O O . PRO C 3 43 ? 40.190 -34.159 -29.339 1.00 20.28 88 PRO C O 1
ATOM 1600 N N . LEU C 3 44 ? 40.188 -32.791 -27.540 1.00 21.30 89 LEU C N 1
ATOM 1601 C CA . LEU C 3 44 ? 40.490 -33.857 -26.586 1.00 20.97 89 LEU C CA 1
ATOM 1602 C C . LEU C 3 44 ? 39.494 -35.008 -26.667 1.00 21.02 89 LEU C C 1
ATOM 1603 O O . LEU C 3 44 ? 39.893 -36.178 -26.608 1.00 21.22 89 LEU C O 1
ATOM 1608 N N . ALA C 3 45 ? 38.210 -34.677 -26.818 1.00 21.20 90 ALA C N 1
ATOM 1609 C CA . ALA C 3 45 ? 37.151 -35.692 -26.887 1.00 19.96 90 ALA C CA 1
ATOM 1610 C C . ALA C 3 45 ? 37.321 -36.647 -28.061 1.00 20.80 90 ALA C C 1
ATOM 1611 O O . ALA C 3 45 ? 36.968 -37.821 -27.952 1.00 20.54 90 ALA C O 1
ATOM 1613 N N . ARG C 3 46 ? 37.850 -36.152 -29.183 1.00 19.75 91 ARG C N 1
ATOM 1614 C CA . ARG C 3 46 ? 38.089 -37.018 -30.342 1.00 20.54 91 ARG C CA 1
ATOM 1615 C C . ARG C 3 46 ? 39.297 -37.914 -30.156 1.00 20.01 91 ARG C C 1
ATOM 1616 O O . ARG C 3 46 ? 39.274 -39.084 -30.550 1.00 21.40 91 ARG C O 1
ATOM 1624 N N . ILE C 3 47 ? 40.350 -37.374 -29.549 1.00 18.75 92 ILE C N 1
ATOM 1625 C CA . ILE C 3 47 ? 41.486 -38.203 -29.148 1.00 19.24 92 ILE C CA 1
ATOM 1626 C C . ILE C 3 47 ? 41.014 -39.346 -28.236 1.00 19.86 92 ILE C C 1
ATOM 1627 O O . ILE C 3 47 ? 41.380 -40.511 -28.454 1.00 18.82 92 ILE C O 1
ATOM 1632 N N . LYS C 3 48 ? 40.197 -39.016 -27.232 1.00 18.71 93 LYS C N 1
ATOM 1633 C CA . LYS C 3 48 ? 39.693 -40.019 -26.303 1.00 19.99 93 LYS C CA 1
ATOM 1634 C C . LYS C 3 48 ? 38.877 -41.078 -27.035 1.00 20.95 93 LYS C C 1
ATOM 1635 O O . LYS C 3 48 ? 39.009 -42.269 -26.750 1.00 21.26 93 LYS C O 1
ATOM 1641 N N . LYS C 3 49 ? 38.057 -40.638 -27.988 1.00 21.21 94 LYS C N 1
ATOM 1642 C CA . LYS C 3 49 ? 37.228 -41.544 -28.776 1.00 21.59 94 LYS C CA 1
ATOM 1643 C C . LYS C 3 49 ? 38.069 -42.505 -29.625 1.00 20.65 94 LYS C C 1
ATOM 1644 O O . LYS C 3 49 ? 37.716 -43.680 -29.751 1.00 20.86 94 LYS C O 1
ATOM 1650 N N . VAL C 3 50 ? 39.169 -42.010 -30.207 1.00 20.84 95 VAL C N 1
ATOM 1651 C CA . VAL C 3 50 ? 40.104 -42.878 -30.941 1.00 20.55 95 VAL C CA 1
ATOM 1652 C C . VAL C 3 50 ? 40.652 -43.947 -29.990 1.00 20.67 95 VAL C C 1
ATOM 1653 O O . VAL C 3 50 ? 40.646 -45.139 -30.313 1.00 18.68 95 VAL C O 1
ATOM 1657 N N . MET C 3 51 ? 41.086 -43.512 -28.808 1.00 19.37 96 MET C N 1
ATOM 1658 C CA . MET C 3 51 ? 41.554 -44.429 -27.788 1.00 19.43 96 MET C CA 1
ATOM 1659 C C . MET C 3 51 ? 40.475 -45.433 -27.416 1.00 21.77 96 MET C C 1
ATOM 1660 O O . MET C 3 51 ? 40.764 -46.613 -27.308 1.00 22.65 96 MET C O 1
ATOM 1665 N N . LYS C 3 52 ? 39.240 -44.974 -27.234 1.00 21.20 97 LYS C N 1
ATOM 1666 C CA . LYS C 3 52 ? 38.160 -45.853 -26.779 1.00 22.45 97 LYS C CA 1
ATOM 1667 C C . LYS C 3 52 ? 37.618 -46.798 -27.842 1.00 22.87 97 LYS C C 1
ATOM 1668 O O . LYS C 3 52 ? 36.840 -47.701 -27.514 1.00 24.75 97 LYS C O 1
ATOM 1674 N N . ALA C 3 53 ? 38.020 -46.601 -29.101 1.00 21.31 98 ALA C N 1
ATOM 1675 C CA . ALA C 3 53 ? 37.629 -47.510 -30.186 1.00 21.44 98 ALA C CA 1
ATOM 1676 C C . ALA C 3 53 ? 38.136 -48.937 -29.943 1.00 22.24 98 ALA C C 1
ATOM 1677 O O . ALA C 3 53 ? 37.555 -49.912 -30.431 1.00 24.27 98 ALA C O 1
ATOM 1679 N N . ASP C 3 54 ? 39.219 -49.035 -29.179 1.00 22.41 99 ASP C N 1
ATOM 1680 C CA . ASP C 3 54 ? 39.845 -50.295 -28.794 1.00 23.19 99 ASP C CA 1
ATOM 1681 C C . ASP C 3 54 ? 39.158 -50.832 -27.530 1.00 23.56 99 ASP C C 1
ATOM 1682 O O . ASP C 3 54 ? 39.253 -50.206 -26.471 1.00 24.67 99 ASP C O 1
ATOM 1687 N N . PRO C 3 55 ? 38.482 -52.001 -27.633 1.00 24.09 100 PRO C N 1
ATOM 1688 C CA . PRO C 3 55 ? 37.722 -52.556 -26.505 1.00 26.01 100 PRO C CA 1
ATOM 1689 C C . PRO C 3 55 ? 38.587 -52.992 -25.319 1.00 26.93 100 PRO C C 1
ATOM 1690 O O . PRO C 3 55 ? 38.057 -53.203 -24.230 1.00 28.58 100 PRO C O 1
ATOM 1694 N N . GLU C 3 56 ? 39.897 -53.116 -25.535 1.00 26.58 101 GLU C N 1
ATOM 1695 C CA . GLU C 3 56 ? 40.847 -53.479 -24.483 1.00 29.44 101 GLU C CA 1
ATOM 1696 C C . GLU C 3 56 ? 41.072 -52.310 -23.518 1.00 29.73 101 GLU C C 1
ATOM 1697 O O . GLU C 3 56 ? 41.481 -52.505 -22.366 1.00 30.86 101 GLU C O 1
ATOM 1703 N N . VAL C 3 57 ? 40.811 -51.099 -24.002 1.00 27.96 102 VAL C N 1
ATOM 1704 C CA . VAL C 3 57 ? 40.922 -49.887 -23.195 1.00 27.47 102 VAL C CA 1
ATOM 1705 C C . VAL C 3 57 ? 39.679 -49.735 -22.327 1.00 28.89 102 VAL C C 1
ATOM 1706 O O . VAL C 3 57 ? 38.558 -49.719 -22.830 1.00 33.25 102 VAL C O 1
ATOM 1710 N N . LYS C 3 58 ? 39.885 -49.632 -21.019 1.00 31.22 103 LYS C N 1
ATOM 1711 C CA . LYS C 3 58 ? 38.774 -49.497 -20.079 1.00 32.83 103 LYS C CA 1
ATOM 1712 C C . LYS C 3 58 ? 38.562 -48.037 -19.678 1.00 34.19 103 LYS C C 1
ATOM 1713 O O . LYS C 3 58 ? 37.717 -47.356 -20.254 1.00 41.32 103 LYS C O 1
ATOM 1719 N N . MET C 3 59 ? 39.330 -47.549 -18.710 1.00 28.27 104 MET C N 1
ATOM 1720 C CA . MET C 3 59 ? 39.205 -46.159 -18.296 1.00 27.34 104 MET C CA 1
ATOM 1721 C C . MET C 3 59 ? 40.433 -45.382 -18.744 1.00 25.58 104 MET C C 1
ATOM 1722 O O . MET C 3 59 ? 41.505 -45.964 -18.937 1.00 26.73 104 MET C O 1
ATOM 1727 N N . ILE C 3 60 ? 40.261 -44.075 -18.937 1.00 24.42 105 ILE C N 1
ATOM 1728 C CA . ILE C 3 60 ? 41.337 -43.218 -19.425 1.00 25.27 105 ILE C CA 1
ATOM 1729 C C . ILE C 3 60 ? 41.479 -41.953 -18.587 1.00 25.67 105 ILE C C 1
ATOM 1730 O O . ILE C 3 60 ? 40.548 -41.146 -18.500 1.00 26.23 105 ILE C O 1
ATOM 1735 N N . SER C 3 61 ? 42.657 -41.777 -17.993 1.00 26.51 106 SER C N 1
ATOM 1736 C CA . SER C 3 61 ? 42.984 -40.559 -17.266 1.00 27.32 106 SER C CA 1
ATOM 1737 C C . SER C 3 61 ? 42.967 -39.363 -18.214 1.00 26.04 106 SER C C 1
ATOM 1738 O O . SER C 3 61 ? 43.349 -39.483 -19.379 1.00 25.02 106 SER C O 1
ATOM 1741 N N . ALA C 3 62 ? 42.533 -38.211 -17.716 1.00 25.07 107 ALA C N 1
ATOM 1742 C CA . ALA C 3 62 ? 42.582 -36.985 -18.505 1.00 24.93 107 ALA C CA 1
ATOM 1743 C C . ALA C 3 62 ? 44.007 -36.690 -18.991 1.00 24.19 107 ALA C C 1
ATOM 1744 O O . ALA C 3 62 ? 44.185 -35.998 -19.987 1.00 25.16 107 ALA C O 1
ATOM 1746 N N . GLU C 3 63 ? 45.010 -37.228 -18.292 1.00 25.65 108 GLU C N 1
ATOM 1747 C CA . GLU C 3 63 ? 46.420 -37.101 -18.696 1.00 25.93 108 GLU C CA 1
ATOM 1748 C C . GLU C 3 63 ? 46.679 -37.559 -20.130 1.00 23.06 108 GLU C C 1
ATOM 1749 O O . GLU C 3 63 ? 47.437 -36.913 -20.864 1.00 22.66 108 GLU C O 1
ATOM 1755 N N . ALA C 3 64 ? 46.063 -38.676 -20.518 1.00 22.74 109 ALA C N 1
ATOM 1756 C CA . ALA C 3 64 ? 46.406 -39.342 -21.774 1.00 22.44 109 ALA C CA 1
ATOM 1757 C C . ALA C 3 64 ? 46.001 -38.539 -23.013 1.00 21.26 109 ALA C C 1
ATOM 1758 O O . ALA C 3 64 ? 46.830 -38.344 -23.894 1.00 20.90 109 ALA C O 1
ATOM 1760 N N . PRO C 3 65 ? 44.732 -38.077 -23.095 1.00 23.14 110 PRO C N 1
ATOM 1761 C CA . PRO C 3 65 ? 44.407 -37.271 -24.279 1.00 21.89 110 PRO C CA 1
ATOM 1762 C C . PRO C 3 65 ? 45.195 -35.962 -24.344 1.00 22.13 110 PRO C C 1
ATOM 1763 O O . PRO C 3 65 ? 45.490 -35.473 -25.437 1.00 21.59 110 PRO C O 1
ATOM 1767 N N . ILE C 3 66 ? 45.539 -35.411 -23.183 1.00 22.26 111 ILE C N 1
ATOM 1768 C CA . ILE C 3 66 ? 46.333 -34.182 -23.118 1.00 21.56 111 ILE C CA 1
ATOM 1769 C C . ILE C 3 66 ? 47.740 -34.397 -23.691 1.00 21.11 111 ILE C C 1
ATOM 1770 O O . ILE C 3 66 ? 48.213 -33.587 -24.496 1.00 20.94 111 ILE C O 1
ATOM 1775 N N . LEU C 3 67 ? 48.393 -35.493 -23.305 1.00 19.83 112 LEU C N 1
ATOM 1776 C CA . LEU C 3 67 ? 49.679 -35.837 -23.896 1.00 19.28 112 LEU C CA 1
ATOM 1777 C C . LEU C 3 67 ? 49.551 -36.089 -25.401 1.00 19.79 112 LEU C C 1
ATOM 1778 O O . LEU C 3 67 ? 50.382 -35.624 -26.180 1.00 21.01 112 LEU C O 1
ATOM 1783 N N . PHE C 3 68 ? 48.513 -36.819 -25.813 1.00 19.07 113 PHE C N 1
ATOM 1784 C CA . PHE C 3 68 ? 48.302 -37.064 -27.245 1.00 18.95 113 PHE C CA 1
ATOM 1785 C C . PHE C 3 68 ? 48.020 -35.782 -28.023 1.00 19.90 113 PHE C C 1
ATOM 1786 O O . PHE C 3 68 ? 48.462 -35.636 -29.160 1.00 20.08 113 PHE C O 1
ATOM 1794 N N . ALA C 3 69 ? 47.302 -34.845 -27.409 1.00 20.72 114 ALA C N 1
ATOM 1795 C CA . ALA C 3 69 ? 47.011 -33.579 -28.071 1.00 21.57 114 ALA C CA 1
ATOM 1796 C C . ALA C 3 69 ? 48.319 -32.916 -28.501 1.00 22.56 114 ALA C C 1
ATOM 1797 O O . ALA C 3 69 ? 48.477 -32.531 -29.661 1.00 23.02 114 ALA C O 1
ATOM 1799 N N . LYS C 3 70 ? 49.276 -32.853 -27.576 1.00 21.13 115 LYS C N 1
ATOM 1800 C CA . LYS C 3 70 ? 50.581 -32.274 -27.860 1.00 23.10 115 LYS C CA 1
ATOM 1801 C C . LYS C 3 70 ? 51.402 -33.146 -28.812 1.00 21.35 115 LYS C C 1
ATOM 1802 O O . LYS C 3 70 ? 51.918 -32.660 -29.824 1.00 19.50 115 LYS C O 1
ATOM 1808 N N . GLY C 3 71 ? 51.496 -34.436 -28.487 1.00 21.37 116 GLY C N 1
ATOM 1809 C CA . GLY C 3 71 ? 52.245 -35.400 -29.288 1.00 19.21 116 GLY C CA 1
ATOM 1810 C C . GLY C 3 71 ? 51.775 -35.480 -30.728 1.00 18.90 116 GLY C C 1
ATOM 1811 O O . GLY C 3 71 ? 52.588 -35.558 -31.643 1.00 19.83 116 GLY C O 1
ATOM 1812 N N . CYS C 3 72 ? 50.461 -35.463 -30.932 1.00 20.48 117 CYS C N 1
ATOM 1813 C CA . CYS C 3 72 ? 49.896 -35.550 -32.280 1.00 19.04 117 CYS C CA 1
ATOM 1814 C C . CYS C 3 72 ? 50.134 -34.287 -33.094 1.00 18.55 117 CYS C C 1
ATOM 1815 O O . CYS C 3 72 ? 50.376 -34.357 -34.297 1.00 18.09 117 CYS C O 1
ATOM 1818 N N . ASP C 3 73 ? 50.036 -33.133 -32.448 1.00 20.41 118 ASP C N 1
ATOM 1819 C CA . ASP C 3 73 ? 50.441 -31.875 -33.081 1.00 20.99 118 ASP C CA 1
ATOM 1820 C C . ASP C 3 73 ? 51.857 -31.996 -33.648 1.00 18.29 118 ASP C C 1
ATOM 1821 O O . ASP C 3 73 ? 52.095 -31.745 -34.831 1.00 18.01 118 ASP C O 1
ATOM 1826 N N . VAL C 3 74 ? 52.784 -32.402 -32.793 1.00 18.92 119 VAL C N 1
ATOM 1827 C CA . VAL C 3 74 ? 54.178 -32.592 -33.186 1.00 19.93 119 VAL C CA 1
ATOM 1828 C C . VAL C 3 74 ? 54.317 -33.623 -34.311 1.00 18.06 119 VAL C C 1
ATOM 1829 O O . VAL C 3 74 ? 55.059 -33.405 -35.281 1.00 18.20 119 VAL C O 1
ATOM 1833 N N . PHE C 3 75 ? 53.605 -34.741 -34.178 1.00 17.57 120 PHE C N 1
ATOM 1834 C CA . PHE C 3 75 ? 53.649 -35.793 -35.190 1.00 17.61 120 PHE C CA 1
ATOM 1835 C C . PHE C 3 75 ? 53.216 -35.282 -36.566 1.00 16.98 120 PHE C C 1
ATOM 1836 O O . PHE C 3 75 ? 53.916 -35.503 -37.560 1.00 18.69 120 PHE C O 1
ATOM 1844 N N . ILE C 3 76 ? 52.066 -34.607 -36.624 1.00 16.86 121 ILE C N 1
ATOM 1845 C CA . ILE C 3 76 ? 51.566 -34.070 -37.893 1.00 16.98 121 ILE C CA 1
ATOM 1846 C C . ILE C 3 76 ? 52.567 -33.069 -38.458 1.00 16.91 121 ILE C C 1
ATOM 1847 O O . ILE C 3 76 ? 52.890 -33.109 -39.648 1.00 19.51 121 ILE C O 1
ATOM 1852 N N . THR C 3 77 ? 53.087 -32.200 -37.594 1.00 17.31 122 THR C N 1
ATOM 1853 C CA . THR C 3 77 ? 54.002 -31.135 -38.037 1.00 18.43 122 THR C CA 1
ATOM 1854 C C . THR C 3 77 ? 55.287 -31.702 -38.628 1.00 18.22 122 THR C C 1
ATOM 1855 O O . THR C 3 77 ? 55.621 -31.386 -39.771 1.00 18.62 122 THR C O 1
ATOM 1859 N N . GLU C 3 78 ? 55.986 -32.557 -37.878 1.00 18.58 123 GLU C N 1
ATOM 1860 C CA . GLU C 3 78 ? 57.234 -33.119 -38.377 1.00 20.02 123 GLU C CA 1
ATOM 1861 C C . GLU C 3 78 ? 57.061 -34.003 -39.619 1.00 20.28 123 GLU C C 1
ATOM 1862 O O . GLU C 3 78 ? 57.887 -33.937 -40.533 1.00 20.98 123 GLU C O 1
ATOM 1868 N N . LEU C 3 79 ? 55.993 -34.808 -39.668 1.00 18.84 124 LEU C N 1
ATOM 1869 C CA . LEU C 3 79 ? 55.742 -35.626 -40.857 1.00 19.02 124 LEU C CA 1
ATOM 1870 C C . LEU C 3 79 ? 55.424 -34.757 -42.072 1.00 19.59 124 LEU C C 1
ATOM 1871 O O . LEU C 3 79 ? 55.857 -35.071 -43.185 1.00 20.89 124 LEU C O 1
ATOM 1876 N N . THR C 3 80 ? 54.678 -33.671 -41.854 1.00 19.26 125 THR C N 1
ATOM 1877 C CA . THR C 3 80 ? 54.367 -32.728 -42.932 1.00 20.56 125 THR C CA 1
ATOM 1878 C C . THR C 3 80 ? 55.657 -32.041 -43.434 1.00 20.92 125 THR C C 1
ATOM 1879 O O . THR C 3 80 ? 55.879 -31.934 -44.642 1.00 21.84 125 THR C O 1
ATOM 1883 N N . MET C 3 81 ? 56.511 -31.606 -42.509 1.00 19.77 126 MET C N 1
ATOM 1884 C CA . MET C 3 81 ? 57.791 -30.974 -42.875 1.00 22.06 126 MET C CA 1
ATOM 1885 C C . MET C 3 81 ? 58.696 -31.950 -43.636 1.00 23.93 126 MET C C 1
ATOM 1886 O O . MET C 3 81 ? 59.283 -31.592 -44.660 1.00 22.52 126 MET C O 1
ATOM 1891 N N . ARG C 3 82 ? 58.778 -33.189 -43.150 1.00 25.24 127 ARG C N 1
ATOM 1892 C CA . ARG C 3 82 ? 59.523 -34.241 -43.841 1.00 23.99 127 ARG C CA 1
ATOM 1893 C C . ARG C 3 82 ? 58.968 -34.494 -45.251 1.00 25.89 127 ARG C C 1
ATOM 1894 O O . ARG C 3 82 ? 59.738 -34.647 -46.203 1.00 27.23 127 ARG C O 1
ATOM 1902 N N . ALA C 3 83 ? 57.640 -34.515 -45.385 1.00 25.65 128 ALA C N 1
ATOM 1903 C CA . ALA C 3 83 ? 57.002 -34.799 -46.678 1.00 25.07 128 ALA C CA 1
ATOM 1904 C C . ALA C 3 83 ? 57.199 -33.671 -47.695 1.00 26.69 128 ALA C C 1
ATOM 1905 O O . ALA C 3 83 ? 57.329 -33.924 -48.900 1.00 24.98 128 ALA C O 1
ATOM 1907 N N . TRP C 3 84 ? 57.236 -32.435 -47.198 1.00 26.29 129 TRP C N 1
ATOM 1908 C CA . TRP C 3 84 ? 57.398 -31.252 -48.044 1.00 27.28 129 TRP C CA 1
ATOM 1909 C C . TRP C 3 84 ? 58.709 -31.247 -48.787 1.00 30.05 129 TRP C C 1
ATOM 1910 O O . TRP C 3 84 ? 58.802 -30.715 -49.899 1.00 30.41 129 TRP C O 1
ATOM 1921 N N . ILE C 3 85 ? 59.731 -31.848 -48.180 1.00 30.93 130 ILE C N 1
ATOM 1922 C CA . ILE C 3 85 ? 61.035 -32.025 -48.823 1.00 32.49 130 ILE C CA 1
ATOM 1923 C C . ILE C 3 85 ? 60.888 -32.659 -50.212 1.00 32.02 130 ILE C C 1
ATOM 1924 O O . ILE C 3 85 ? 61.522 -32.219 -51.170 1.00 34.91 130 ILE C O 1
ATOM 1929 N N . HIS C 3 86 ? 60.030 -33.670 -50.316 1.00 30.57 131 HIS C N 1
ATOM 1930 C CA . HIS C 3 86 ? 59.834 -34.390 -51.574 1.00 33.70 131 HIS C CA 1
ATOM 1931 C C . HIS C 3 86 ? 59.046 -33.611 -52.589 1.00 33.01 131 HIS C C 1
ATOM 1932 O O . HIS C 3 86 ? 59.276 -33.753 -53.791 1.00 34.35 131 HIS C O 1
ATOM 1939 N N . ALA C 3 87 ? 58.113 -32.783 -52.120 1.00 31.57 132 ALA C N 1
ATOM 1940 C CA . ALA C 3 87 ? 57.367 -31.893 -53.003 1.00 31.86 132 ALA C CA 1
ATOM 1941 C C . ALA C 3 87 ? 58.314 -30.866 -53.622 1.00 35.28 132 ALA C C 1
ATOM 1942 O O . ALA C 3 87 ? 58.251 -30.604 -54.824 1.00 38.03 132 ALA C O 1
ATOM 1944 N N . GLU C 3 88 ? 59.199 -30.310 -52.795 1.00 33.49 133 GLU C N 1
ATOM 1945 C CA . GLU C 3 88 ? 60.223 -29.366 -53.255 1.00 37.28 133 GLU C CA 1
ATOM 1946 C C . GLU C 3 88 ? 61.220 -30.013 -54.212 1.00 39.95 133 GLU C C 1
ATOM 1947 O O . GLU C 3 88 ? 61.603 -29.409 -55.217 1.00 41.69 133 GLU C O 1
ATOM 1953 N N . ASP C 3 89 ? 61.637 -31.236 -53.895 1.00 38.78 134 ASP C N 1
ATOM 1954 C CA . ASP C 3 89 ? 62.532 -31.997 -54.765 1.00 43.80 134 ASP C CA 1
ATOM 1955 C C . ASP C 3 89 ? 61.932 -32.217 -56.155 1.00 45.13 134 ASP C C 1
ATOM 1956 O O . ASP C 3 89 ? 62.655 -32.215 -57.149 1.00 49.04 134 ASP C O 1
ATOM 1961 N N . ASN C 3 90 ? 60.612 -32.392 -56.215 1.00 44.66 135 ASN C N 1
ATOM 1962 C CA . ASN C 3 90 ? 59.899 -32.567 -57.483 1.00 46.33 135 ASN C CA 1
ATOM 1963 C C . ASN C 3 90 ? 59.380 -31.258 -58.083 1.00 44.88 135 ASN C C 1
ATOM 1964 O O . ASN C 3 90 ? 58.570 -31.276 -59.014 1.00 46.90 135 ASN C O 1
ATOM 1969 N N . LYS C 3 91 ? 59.853 -30.132 -57.546 1.00 42.62 136 LYS C N 1
ATOM 1970 C CA . LYS C 3 91 ? 59.452 -28.792 -57.994 1.00 47.47 136 LYS C CA 1
ATOM 1971 C C . LYS C 3 91 ? 57.930 -28.612 -58.044 1.00 46.03 136 LYS C C 1
ATOM 1972 O O . LYS C 3 91 ? 57.386 -28.037 -58.990 1.00 45.89 136 LYS C O 1
ATOM 1978 N N . ARG C 3 92 ? 57.254 -29.114 -57.011 1.00 42.78 137 ARG C N 1
ATOM 1979 C CA . ARG C 3 92 ? 55.808 -28.984 -56.883 1.00 39.77 137 ARG C CA 1
ATOM 1980 C C . ARG C 3 92 ? 55.436 -28.075 -55.715 1.00 37.68 137 ARG C C 1
ATOM 1981 O O . ARG C 3 92 ? 56.181 -27.973 -54.739 1.00 36.58 137 ARG C O 1
ATOM 1989 N N . ARG C 3 93 ? 54.283 -27.418 -55.830 1.00 35.46 138 ARG C N 1
ATOM 1990 C CA . ARG C 3 93 ? 53.748 -26.567 -54.762 1.00 38.23 138 ARG C CA 1
ATOM 1991 C C . ARG C 3 93 ? 52.655 -27.280 -53.970 1.00 34.25 138 ARG C C 1
ATOM 1992 O O . ARG C 3 93 ? 52.256 -26.817 -52.895 1.00 33.23 138 ARG C O 1
ATOM 2000 N N . THR C 3 94 ? 52.169 -28.400 -54.504 1.00 30.82 139 THR C N 1
ATOM 2001 C CA . THR C 3 94 ? 51.116 -29.174 -53.850 1.00 30.43 139 THR C CA 1
ATOM 2002 C C . THR C 3 94 ? 51.693 -30.434 -53.202 1.00 29.96 139 THR C C 1
ATOM 2003 O O . THR C 3 94 ? 52.342 -31.242 -53.872 1.00 27.99 139 THR C O 1
ATOM 2007 N N . LEU C 3 95 ? 51.455 -30.587 -51.900 1.00 28.38 140 LEU C N 1
ATOM 2008 C CA . LEU C 3 95 ? 51.844 -31.791 -51.178 1.00 25.19 140 LEU C CA 1
ATOM 2009 C C . LEU C 3 95 ? 50.934 -32.946 -51.591 1.00 25.57 140 LEU C C 1
ATOM 2010 O O . LEU C 3 95 ? 49.709 -32.825 -51.529 1.00 25.01 140 LEU C O 1
ATOM 2015 N N . GLN C 3 96 ? 51.532 -34.055 -52.019 1.00 25.20 141 GLN C N 1
ATOM 2016 C CA . GLN C 3 96 ? 50.759 -35.221 -52.458 1.00 26.36 141 GLN C CA 1
ATOM 2017 C C . GLN C 3 96 ? 50.921 -36.352 -51.463 1.00 25.65 141 GLN C C 1
ATOM 2018 O O . GLN C 3 96 ? 51.876 -36.370 -50.685 1.00 26.51 141 GLN C O 1
ATOM 2024 N N . ARG C 3 97 ? 49.993 -37.305 -51.491 1.00 26.50 142 ARG C N 1
ATOM 2025 C CA . ARG C 3 97 ? 50.124 -38.510 -50.678 1.00 26.47 142 ARG C CA 1
ATOM 2026 C C . ARG C 3 97 ? 51.480 -39.194 -50.885 1.00 25.86 142 ARG C C 1
ATOM 2027 O O . ARG C 3 97 ? 52.080 -39.666 -49.927 1.00 24.74 142 ARG C O 1
ATOM 2035 N N . SER C 3 98 ? 51.958 -39.235 -52.132 1.00 27.93 143 SER C N 1
ATOM 2036 C CA . SER C 3 98 ? 53.236 -39.888 -52.450 1.00 28.01 143 SER C CA 1
ATOM 2037 C C . SER C 3 98 ? 54.417 -39.237 -51.727 1.00 26.77 143 SER C C 1
ATOM 2038 O O . SER C 3 98 ? 55.415 -39.903 -51.439 1.00 26.15 143 SER C O 1
ATOM 2041 N N . ASP C 3 99 ? 54.296 -37.941 -51.440 1.00 25.29 144 ASP C N 1
ATOM 2042 C CA . ASP C 3 99 ? 55.276 -37.223 -50.624 1.00 25.50 144 ASP C CA 1
ATOM 2043 C C . ASP C 3 99 ? 55.301 -37.744 -49.187 1.00 23.34 144 ASP C C 1
ATOM 2044 O O . ASP C 3 99 ? 56.373 -37.879 -48.592 1.00 24.75 144 ASP C O 1
ATOM 2049 N N . ILE C 3 100 ? 54.125 -38.042 -48.634 1.00 21.76 145 ILE C N 1
ATOM 2050 C CA . ILE C 3 100 ? 54.056 -38.624 -47.290 1.00 21.65 145 ILE C CA 1
ATOM 2051 C C . ILE C 3 100 ? 54.659 -40.034 -47.297 1.00 23.55 145 ILE C C 1
ATOM 2052 O O . ILE C 3 100 ? 55.470 -40.363 -46.430 1.00 22.89 145 ILE C O 1
ATOM 2057 N N . ALA C 3 101 ? 54.285 -40.848 -48.286 1.00 24.30 146 ALA C N 1
ATOM 2058 C CA . ALA C 3 101 ? 54.853 -42.201 -48.432 1.00 24.76 146 ALA C CA 1
ATOM 2059 C C . ALA C 3 101 ? 56.382 -42.171 -48.526 1.00 26.16 146 ALA C C 1
ATOM 2060 O O . ALA C 3 101 ? 57.063 -42.975 -47.881 1.00 24.96 146 ALA C O 1
ATOM 2062 N N . ALA C 3 102 ? 56.910 -41.227 -49.307 1.00 26.04 147 ALA C N 1
ATOM 2063 C CA . ALA C 3 102 ? 58.355 -41.047 -49.446 1.00 29.09 147 ALA C CA 1
ATOM 2064 C C . ALA C 3 102 ? 59.009 -40.675 -48.111 1.00 28.53 147 ALA C C 1
ATOM 2065 O O . ALA C 3 102 ? 60.016 -41.272 -47.722 1.00 27.44 147 ALA C O 1
ATOM 2067 N N . ALA C 3 103 ? 58.422 -39.707 -47.407 1.00 27.20 148 ALA C N 1
ATOM 2068 C CA . ALA C 3 103 ? 58.902 -39.317 -46.086 1.00 25.73 148 ALA C CA 1
ATOM 2069 C C . ALA C 3 103 ? 58.954 -40.500 -45.116 1.00 24.62 148 ALA C C 1
ATOM 2070 O O . ALA C 3 103 ? 59.912 -40.650 -44.361 1.00 25.31 148 ALA C O 1
ATOM 2072 N N . LEU C 3 104 ? 57.915 -41.332 -45.134 1.00 25.46 149 LEU C N 1
ATOM 2073 C CA . LEU C 3 104 ? 57.821 -42.460 -44.209 1.00 24.31 149 LEU C CA 1
ATOM 2074 C C . LEU C 3 104 ? 58.939 -43.461 -44.449 1.00 24.64 149 LEU C C 1
ATOM 2075 O O . LEU C 3 104 ? 59.430 -44.083 -43.509 1.00 25.83 149 LEU C O 1
ATOM 2080 N N . SER C 3 105 ? 59.361 -43.577 -45.705 1.00 26.04 150 SER C N 1
ATOM 2081 C CA . SER C 3 105 ? 60.387 -44.547 -46.091 1.00 29.31 150 SER C CA 1
ATOM 2082 C C . SER C 3 105 ? 61.794 -44.217 -45.560 1.00 28.94 150 SER C C 1
ATOM 2083 O O . SER C 3 105 ? 62.693 -45.056 -45.635 1.00 32.33 150 SER C O 1
ATOM 2086 N N . LYS C 3 106 ? 61.977 -43.014 -45.017 1.00 28.50 151 LYS C N 1
ATOM 2087 C CA . LYS C 3 106 ? 63.300 -42.546 -44.578 1.00 27.09 151 LYS C CA 1
ATOM 2088 C C . LYS C 3 106 ? 63.668 -42.911 -43.138 1.00 26.71 151 LYS C C 1
ATOM 2089 O O . LYS C 3 106 ? 64.820 -42.764 -42.740 1.00 29.13 151 LYS C O 1
ATOM 2095 N N . SER C 3 107 ? 62.697 -43.362 -42.351 1.00 24.36 152 SER C N 1
ATOM 2096 C CA . SER C 3 107 ? 62.961 -43.709 -40.953 1.00 24.13 152 SER C CA 1
ATOM 2097 C C . SER C 3 107 ? 62.105 -44.878 -40.519 1.00 25.54 152 SER C C 1
ATOM 2098 O O . SER C 3 107 ? 60.899 -44.886 -40.765 1.00 25.55 152 SER C O 1
ATOM 2101 N N . ASP C 3 108 ? 62.720 -45.851 -39.852 1.00 26.70 153 ASP C N 1
ATOM 2102 C CA . ASP C 3 108 ? 61.975 -47.024 -39.380 1.00 26.79 153 ASP C CA 1
ATOM 2103 C C . ASP C 3 108 ? 61.052 -46.704 -38.196 1.00 23.85 153 ASP C C 1
ATOM 2104 O O . ASP C 3 108 ? 60.282 -47.562 -37.746 1.00 22.28 153 ASP C O 1
ATOM 2109 N N . MET C 3 109 ? 61.115 -45.463 -37.707 1.00 24.17 154 MET C N 1
ATOM 2110 C CA . MET C 3 109 ? 60.177 -44.994 -36.691 1.00 22.81 154 MET C CA 1
ATOM 2111 C C . MET C 3 109 ? 58.752 -45.074 -37.242 1.00 20.80 154 MET C C 1
ATOM 2112 O O . MET C 3 109 ? 57.797 -45.271 -36.493 1.00 20.20 154 MET C O 1
ATOM 2117 N N . PHE C 3 110 ? 58.631 -44.938 -38.559 1.00 20.97 155 PHE C N 1
ATOM 2118 C CA . PHE C 3 110 ? 57.342 -44.931 -39.233 1.00 21.25 155 PHE C CA 1
ATOM 2119 C C . PHE C 3 110 ? 56.882 -46.315 -39.717 1.00 23.03 155 PHE C C 1
ATOM 2120 O O . PHE C 3 110 ? 55.860 -46.428 -40.399 1.00 20.92 155 PHE C O 1
ATOM 2128 N N . ASP C 3 111 ? 57.623 -47.365 -39.367 1.00 23.51 156 ASP C N 1
ATOM 2129 C CA . ASP C 3 111 ? 57.246 -48.722 -39.770 1.00 24.12 156 ASP C CA 1
ATOM 2130 C C . ASP C 3 111 ? 55.821 -49.118 -39.352 1.00 22.66 156 ASP C C 1
ATOM 2131 O O . ASP C 3 111 ? 55.165 -49.882 -40.058 1.00 22.11 156 ASP C O 1
ATOM 2136 N N . PHE C 3 112 ? 55.338 -48.589 -38.228 1.00 21.60 157 PHE C N 1
ATOM 2137 C CA . PHE C 3 112 ? 53.963 -48.863 -37.778 1.00 23.20 157 PHE C CA 1
ATOM 2138 C C . PHE C 3 112 ? 52.877 -48.441 -38.776 1.00 22.06 157 PHE C C 1
ATOM 2139 O O . PHE C 3 112 ? 51.725 -48.819 -38.617 1.00 23.15 157 PHE C O 1
ATOM 2147 N N . LEU C 3 113 ? 53.255 -47.669 -39.798 1.00 21.95 158 LEU C N 1
ATOM 2148 C CA . LEU C 3 113 ? 52.305 -47.160 -40.795 1.00 20.03 158 LEU C CA 1
ATOM 2149 C C . LEU C 3 113 ? 52.368 -47.913 -42.128 1.00 21.48 158 LEU C C 1
ATOM 2150 O O . LEU C 3 113 ? 51.769 -47.480 -43.116 1.00 22.00 158 LEU C O 1
ATOM 2155 N N . ILE C 3 114 ? 53.081 -49.042 -42.138 1.00 24.50 159 ILE C N 1
ATOM 2156 C CA . ILE C 3 114 ? 53.291 -49.851 -43.348 1.00 25.78 159 ILE C CA 1
ATOM 2157 C C . ILE C 3 114 ? 51.977 -50.223 -44.055 1.00 25.08 159 ILE C C 1
ATOM 2158 O O . ILE C 3 114 ? 51.898 -50.194 -45.287 1.00 28.93 159 ILE C O 1
ATOM 2163 N N . ASP C 3 115 ? 50.949 -50.544 -43.274 1.00 21.60 160 ASP C N 1
ATOM 2164 C CA . ASP C 3 115 ? 49.639 -50.914 -43.822 1.00 25.43 160 ASP C CA 1
ATOM 2165 C C . ASP C 3 115 ? 48.754 -49.703 -44.101 1.00 25.93 160 ASP C C 1
ATOM 2166 O O . ASP C 3 115 ? 47.889 -49.750 -44.977 1.00 28.34 160 ASP C O 1
ATOM 2171 N N . ILE C 3 116 ? 48.966 -48.631 -43.343 1.00 23.46 161 ILE C N 1
ATOM 2172 C CA . ILE C 3 116 ? 48.186 -47.394 -43.498 1.00 24.05 161 ILE C CA 1
ATOM 2173 C C . ILE C 3 116 ? 48.552 -46.688 -44.807 1.00 24.46 161 ILE C C 1
ATOM 2174 O O . ILE C 3 116 ? 47.681 -46.172 -45.514 1.00 24.92 161 ILE C O 1
ATOM 2179 N N . VAL C 3 117 ? 49.843 -46.692 -45.127 1.00 24.66 162 VAL C N 1
ATOM 2180 C CA . VAL C 3 117 ? 50.360 -46.045 -46.32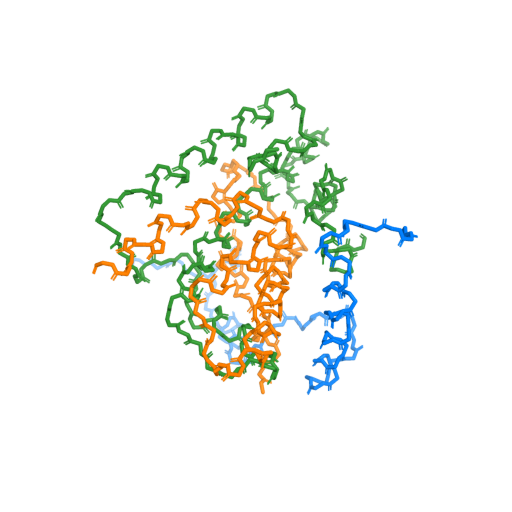8 1.00 26.23 162 VAL C CA 1
ATOM 2181 C C . VAL C 3 117 ? 51.228 -47.033 -47.122 1.00 28.46 162 VAL C C 1
ATOM 2182 O O . VAL C 3 117 ? 52.454 -47.039 -46.980 1.00 29.30 162 VAL C O 1
ATOM 2186 N N . PRO C 3 118 ? 50.592 -47.883 -47.955 1.00 32.39 163 PRO C N 1
ATOM 2187 C CA . PRO C 3 118 ? 51.326 -48.883 -48.756 1.00 32.37 163 PRO C CA 1
ATOM 2188 C C . PRO C 3 118 ? 52.410 -48.295 -49.654 1.00 37.52 163 PRO C C 1
ATOM 2189 O O . PRO C 3 118 ? 52.279 -47.164 -50.123 1.00 40.84 163 PRO C O 1
#

B-factor: mean 34.81, std 15.02, range [14.82, 204.65]

Sequence (270 aa):
SPLYVNAKQFHRILKRRVARQKLEEQLRLTSKGRKPYLHESRHNHAMRRPRGPGGRFLTADMKEQDRWLPIANVARIMKLALPENAKIAKEAKECMQECVSEFISFITSEASEKCQQEKRKTVNGEDILFAMTSLGFENYAEALKIYLSKYREGTWANVNQGLQGTARDILTTYWQHVINHLESDNHDYKIHQLPLARIKKVMKADPEVKMISAEAPILFAKGCDVFITELTMRAWIHAEDNKRRTLQRSDIAAALSKSDMFDFLIDIVP

Foldseek 3Di:
DDPDDDPVCVVVVVVVVVVVVVVCVVVVPDDPDDDPDDDPVVVVCLVPADDDPVSHRDDDD/DDPCVLWDDLVVQVVVVCVVDDVPDDADPVRSVVSRVVVSVVCVQLVVQLVVVCVVVVHDDRDPVSSLVSCVVVPNPVVSVVCVVVVVVVVD/DVCCVQCQLHDDPLSVVSVVVVVVLVVVVPDDDDDLCDAPDHLVVLVVVVVVDVVDDDDDSVVSSVCRSVVVSVVVSLVSLLVVVCVVVVHPDRDLVSSVVSLVRDCVNVVCVVVRD

Secondary structure (DSSP, 8-state):
--S---TTTHHHHHHHHHHHHHHHHHTT--SSS--S-S-HHHHHHHHHS-B-TTSPBPPP-/--GGGGS--HHHHHHHHHHTS-TT-EE-HHHHHHHHHHHHHHHHHHHHHHHHHHHHTT--EE-HHHHHHHHHHTT-HHHHHHHHHHHHHHH-/-TTHHHHTT--THHHHHHHHHHHHHHHHHT-S---SS--SS-HHHHHHHHHTSTT--EE-THHHHHHHHHHHHHHHHHHHHHHHHHHHTT-SEE-HHHHHHHHTT-GGGGGGTTT--

CATH classification: 6.10.250.2430

Nearest PDB structures (foldseek):
  4g92-assembly1_A  TM=1.017E+00  e=1.314E-09  Aspergillus nidulans
  6y37-assembly1_A  TM=8.789E-01  e=3.518E-08  Aspergillus nidulans FGSC A4
  7aw9-assembly1_A  TM=9.351E-01  e=2.256E-07  Aspergillus nidulans FGSC A4
  4awl-assembly1_A  TM=7.654E-01  e=4.159E-05  Homo sapiens
  6r2v-assembly1_A  TM=7.315E-01  e=1.053E-04  Arabidopsis thaliana

InterPro domains:
  IPR001289 Nuclear transcription factor Y subunit A [PF02045] (190-301)
  IPR001289 Nuclear transcription factor Y subunit A [PR00616] (233-255)
  IPR001289 Nuclear transcription factor Y subunit A [PR00616] (265-288)
  IPR001289 Nuclear transcription factor Y subunit A [PS51152] (230-291)
  IPR001289 Nuclear transcription factor Y subunit A [PTHR12632] (21-348)
  IPR001289 Nuclear transcription factor Y subunit A [SM00521] (229-291)